Protein AF-A0A8H7LWD9-F1 (afdb_monomer_lite)

pLDDT: mean 74.18, std 22.93, range [26.14, 97.0]

Radius of gyration: 22.45 Å; chains: 1; bounding box: 48×75×53 Å

Secondary structure (DSSP, 8-state):
-------HHHHHTTHHHHHHHPPPPTTSPPP-----PPP---EEEE--TTT-----GGGS-GGGGS-EEEEE-SS-S-TTTTT--EEEE-HHHHHHHHHHHTT-EEEETTEEEE--EEEEEE-----GGG--EEEEEE-SSEEEEEEES--STT---HHHHSEEEEEETTSPPPPHHHHHHHHTTTS-HHHHHHHTTTTT------------------PPPPPP--B--S--SS----------------------------

Organism: NCBI:txid456999

InterPro domains:
  IPR056749 ATP-citrate synthase, ATP-grasp domain [PF24948] (2-194)

Foldseek 3Di:
DDDDDDWPLVVQQCCLQVFQVFDAEPPDDQFDAPDRRDHDFKEKEFFDPPLLFDDDPVPDDPCLQAFKKKFFGDPDPLCVVQVRIDARHHNVVNVVSCSVQAQDWGDDPPDIDHGGMMMMGHHDDDDQQQAKDWDWDDDPFAIKIWIDSRHDSPCPPSVVGTFIDGPGPPDPGPPLVVVCCRRVVPPPPVCVVVCVSVSSRGRDDDPDPDPDDDPPPPRDATDFRNYTDRDDPDDDPSPPPRPDDDDPDDDDDDDDDDDDDD

Structure (mmCIF, N/CA/C/O backbone):
data_AF-A0A8H7LWD9-F1
#
_entry.id   AF-A0A8H7LWD9-F1
#
loop_
_atom_site.group_PDB
_atom_site.id
_atom_site.type_symbol
_atom_site.label_atom_id
_atom_site.label_alt_id
_atom_site.label_comp_id
_atom_site.label_asym_id
_atom_site.label_entity_id
_atom_site.label_seq_id
_atom_site.pdbx_PDB_ins_code
_atom_site.Cartn_x
_atom_site.Cartn_y
_atom_site.Cartn_z
_atom_site.occupancy
_atom_site.B_iso_or_equiv
_atom_site.auth_seq_id
_atom_site.auth_comp_id
_atom_site.auth_asym_id
_atom_site.auth_atom_id
_atom_site.pdbx_PDB_model_num
ATOM 1 N N . MET A 1 1 ? -8.958 23.186 4.451 1.00 60.62 1 MET A N 1
ATOM 2 C CA . MET A 1 1 ? -7.797 22.343 4.076 1.00 60.62 1 MET A CA 1
ATOM 3 C C . MET A 1 1 ? -8.315 21.137 3.304 1.00 60.62 1 MET A C 1
ATOM 5 O O . MET A 1 1 ? -9.213 20.483 3.815 1.00 60.62 1 MET A O 1
ATOM 9 N N . SER A 1 2 ? -7.827 20.875 2.088 1.00 91.00 2 SER A N 1
ATOM 10 C CA . SER A 1 2 ? -8.236 19.715 1.277 1.00 91.00 2 SER A CA 1
ATOM 11 C C . SER A 1 2 ? -7.291 18.525 1.470 1.00 91.00 2 SER A C 1
ATOM 13 O O . SER A 1 2 ? -6.090 18.707 1.681 1.00 91.00 2 SER A O 1
ATOM 15 N N . SER A 1 3 ? -7.825 17.304 1.386 1.00 92.00 3 SER A N 1
ATOM 16 C CA . SER A 1 3 ? -7.022 16.076 1.373 1.00 92.00 3 SER A CA 1
ATOM 17 C C . SER A 1 3 ? -6.259 15.958 0.054 1.00 92.00 3 SER A C 1
ATOM 19 O O . SER A 1 3 ? -6.832 16.151 -1.018 1.00 92.00 3 SER A O 1
ATOM 21 N N . LYS A 1 4 ? -4.964 15.632 0.124 1.00 94.75 4 LYS A N 1
ATOM 22 C CA . LYS A 1 4 ? -4.100 15.427 -1.047 1.00 94.75 4 LYS A CA 1
ATOM 23 C C . LYS A 1 4 ? -3.492 14.032 -1.002 1.00 94.75 4 LYS A C 1
ATOM 25 O O . LYS A 1 4 ? -3.073 13.571 0.056 1.00 94.75 4 LYS A O 1
ATOM 30 N N . ALA A 1 5 ? -3.438 13.372 -2.153 1.00 95.06 5 ALA A N 1
ATOM 31 C CA . ALA A 1 5 ? -2.760 12.091 -2.275 1.00 95.06 5 ALA A CA 1
ATOM 32 C C . ALA A 1 5 ? -1.239 12.270 -2.156 1.00 95.06 5 ALA A C 1
ATOM 34 O O . ALA A 1 5 ? -0.678 13.241 -2.663 1.00 95.06 5 ALA A O 1
ATOM 35 N N . ILE A 1 6 ? -0.584 11.298 -1.527 1.00 95.19 6 ILE A N 1
ATOM 36 C CA . ILE A 1 6 ? 0.875 11.191 -1.448 1.00 95.19 6 ILE A CA 1
ATOM 37 C C . ILE A 1 6 ? 1.341 9.944 -2.198 1.00 95.19 6 ILE A C 1
ATOM 39 O O . ILE A 1 6 ? 0.577 8.989 -2.377 1.00 95.19 6 ILE A O 1
ATOM 43 N N . ARG A 1 7 ? 2.590 9.960 -2.664 1.00 94.56 7 ARG A N 1
ATOM 44 C CA . ARG A 1 7 ? 3.191 8.824 -3.366 1.00 94.56 7 ARG A CA 1
ATOM 45 C C . ARG A 1 7 ? 3.452 7.665 -2.406 1.00 94.56 7 ARG A C 1
ATOM 47 O O . ARG A 1 7 ? 3.534 7.844 -1.193 1.00 94.56 7 ARG A O 1
ATOM 54 N N . GLU A 1 8 ? 3.588 6.460 -2.951 1.00 95.00 8 GLU A N 1
ATOM 55 C CA . GLU A 1 8 ? 3.827 5.256 -2.155 1.00 95.00 8 GLU A CA 1
ATOM 56 C C . GLU A 1 8 ? 5.157 5.335 -1.404 1.00 95.00 8 GLU A C 1
ATOM 58 O O . GLU A 1 8 ? 5.224 4.917 -0.249 1.00 95.00 8 GLU A O 1
ATOM 63 N N . PHE A 1 9 ? 6.196 5.893 -2.032 1.00 91.75 9 PHE A N 1
ATOM 64 C CA . PHE A 1 9 ? 7.479 6.125 -1.375 1.00 91.75 9 PHE A CA 1
ATOM 65 C C . PHE A 1 9 ? 7.317 7.008 -0.132 1.00 91.75 9 PHE A C 1
ATOM 67 O O . PHE A 1 9 ? 7.713 6.608 0.962 1.00 91.75 9 PHE A O 1
ATOM 74 N N . ASP A 1 10 ? 6.648 8.152 -0.282 1.00 90.44 10 ASP A N 1
ATOM 75 C CA . ASP A 1 10 ? 6.453 9.119 0.802 1.00 90.44 10 ASP A CA 1
ATOM 76 C C . ASP A 1 10 ? 5.537 8.577 1.913 1.00 90.44 10 ASP A C 1
ATOM 78 O O . ASP A 1 10 ? 5.677 8.972 3.063 1.00 90.44 10 ASP A O 1
ATOM 82 N N . ALA A 1 11 ? 4.633 7.641 1.603 1.00 91.38 11 ALA A N 1
ATOM 83 C CA . ALA A 1 11 ? 3.792 6.970 2.597 1.00 91.38 11 ALA A CA 1
ATOM 84 C C . ALA A 1 11 ? 4.532 5.860 3.366 1.00 91.38 11 ALA A C 1
ATOM 86 O O . ALA A 1 11 ? 4.282 5.648 4.553 1.00 91.38 11 ALA A O 1
ATOM 87 N N . LYS A 1 12 ? 5.441 5.132 2.704 1.00 90.19 12 LYS A N 1
ATOM 88 C CA . LYS A 1 12 ? 6.151 3.987 3.300 1.00 90.19 12 LYS A CA 1
ATOM 89 C C . LYS A 1 12 ? 7.259 4.379 4.271 1.00 90.19 12 LYS A C 1
ATOM 91 O O . LYS A 1 12 ? 7.548 3.602 5.175 1.00 90.19 12 LYS A O 1
ATOM 96 N N . LEU A 1 13 ? 7.880 5.542 4.085 1.00 86.31 13 LEU A N 1
ATOM 97 C CA . LEU A 1 13 ? 8.944 6.034 4.965 1.00 86.31 13 LEU A CA 1
ATOM 98 C C . LEU A 1 13 ? 8.471 6.360 6.395 1.00 86.31 13 LEU A C 1
ATOM 100 O O . LEU A 1 13 ? 9.088 5.855 7.333 1.00 86.31 13 LEU A O 1
ATOM 104 N N . PRO A 1 14 ? 7.405 7.161 6.607 1.00 85.62 14 PRO A N 1
ATOM 105 C CA . PRO A 1 14 ? 6.964 7.526 7.951 1.00 85.62 14 PRO A CA 1
ATOM 106 C C . PRO A 1 14 ? 6.278 6.379 8.690 1.00 85.62 14 PRO A C 1
ATOM 108 O O . PRO A 1 14 ? 6.324 6.345 9.915 1.00 85.62 14 PRO A O 1
ATOM 111 N N . LEU A 1 15 ? 5.653 5.434 7.978 1.00 85.62 15 LEU A N 1
ATOM 112 C CA . LEU A 1 15 ? 4.793 4.420 8.590 1.00 85.62 15 LEU A CA 1
ATOM 113 C C . LEU A 1 15 ? 5.489 3.613 9.709 1.00 85.62 15 LEU A C 1
ATOM 115 O O . LEU A 1 15 ? 4.980 3.633 10.826 1.00 85.62 15 LEU A O 1
ATOM 119 N N . PRO A 1 16 ? 6.645 2.954 9.500 1.00 83.44 16 PRO A N 1
ATOM 120 C CA . PRO A 1 16 ? 7.303 2.205 10.573 1.00 83.44 16 PRO A CA 1
ATOM 121 C C . PRO A 1 16 ? 7.988 3.089 11.622 1.00 83.44 16 PRO A C 1
ATOM 123 O O . PRO A 1 16 ? 8.377 2.571 12.660 1.00 83.44 16 PRO A O 1
ATOM 126 N N . CYS A 1 17 ? 8.147 4.393 11.369 1.00 80.19 17 CYS A N 1
ATOM 127 C CA . CYS A 1 17 ? 8.682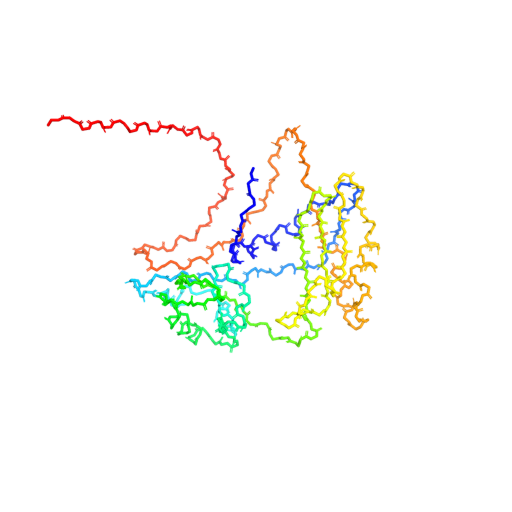 5.340 12.348 1.00 80.19 17 CYS A CA 1
ATOM 128 C C . CYS A 1 17 ? 7.580 5.818 13.304 1.00 80.19 17 CYS A C 1
ATOM 130 O O . CYS A 1 17 ? 7.745 5.800 14.517 1.00 80.19 17 CYS A O 1
ATOM 132 N N . TRP A 1 18 ? 6.424 6.207 12.767 1.00 82.06 18 TRP A N 1
ATOM 133 C CA . TRP A 1 18 ? 5.368 6.845 13.553 1.00 82.06 18 TRP A CA 1
ATOM 134 C C . TRP A 1 18 ? 4.335 5.876 14.106 1.00 82.06 18 TRP A C 1
ATOM 136 O O . TRP A 1 18 ? 3.741 6.163 15.138 1.00 82.06 18 TRP A O 1
ATOM 146 N N . LEU A 1 19 ? 4.126 4.722 13.472 1.00 81.44 19 LEU A N 1
ATOM 147 C CA . LEU A 1 19 ? 3.207 3.716 13.995 1.00 81.44 19 LEU A CA 1
ATOM 148 C C . LEU A 1 19 ? 3.625 3.157 15.374 1.00 81.44 19 LEU A C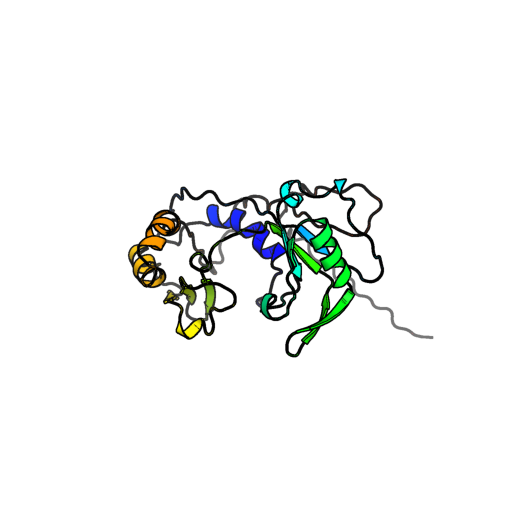 1
ATOM 150 O O . LEU A 1 19 ? 2.744 3.049 16.219 1.00 81.44 19 LEU A O 1
ATOM 154 N N . PRO A 1 20 ? 4.908 2.856 15.679 1.00 76.69 20 PRO A N 1
ATOM 155 C CA . PRO A 1 20 ? 5.309 2.481 17.043 1.00 76.69 20 PRO A CA 1
ATOM 156 C C . PRO A 1 20 ? 5.245 3.636 18.046 1.00 76.69 20 PRO A C 1
ATOM 158 O O . PRO A 1 20 ? 5.060 3.395 19.235 1.00 76.69 20 PRO A O 1
ATOM 161 N N . CYS A 1 21 ? 5.426 4.873 17.585 1.00 75.44 21 CYS A N 1
ATOM 162 C CA . CYS A 1 21 ? 5.459 6.059 18.441 1.00 75.44 21 CYS A CA 1
ATOM 163 C C . CYS A 1 21 ? 4.084 6.706 18.631 1.00 75.44 21 CYS A C 1
ATOM 165 O O . CYS A 1 21 ? 3.971 7.681 19.370 1.00 75.44 21 CYS A O 1
ATOM 167 N N . ALA A 1 22 ? 3.045 6.212 17.955 1.00 76.44 22 ALA A N 1
ATOM 168 C CA . ALA A 1 22 ? 1.737 6.832 18.027 1.00 76.44 22 ALA A CA 1
ATOM 169 C C . ALA A 1 22 ? 1.135 6.653 19.436 1.00 76.44 22 ALA A C 1
ATOM 171 O O . ALA A 1 22 ? 1.188 5.557 20.007 1.00 76.44 22 ALA A O 1
ATOM 172 N N . PRO A 1 23 ? 0.564 7.724 20.015 1.00 76.06 23 PRO A N 1
ATOM 173 C CA . PRO A 1 23 ? 0.005 7.675 21.354 1.00 76.06 23 PRO A CA 1
ATOM 174 C C . PRO A 1 23 ? -1.219 6.757 21.407 1.00 76.06 23 PRO A C 1
ATOM 176 O O . PRO A 1 23 ? -1.876 6.476 20.399 1.00 76.06 23 PRO A O 1
ATOM 179 N N . ALA A 1 24 ? -1.549 6.303 22.613 1.00 75.50 24 ALA A N 1
ATOM 180 C CA . ALA A 1 24 ? -2.803 5.605 22.851 1.00 75.50 24 ALA A CA 1
ATOM 181 C C . ALA A 1 24 ? -3.997 6.529 22.562 1.00 75.50 24 ALA A C 1
ATOM 183 O O . ALA A 1 24 ? -3.923 7.741 22.764 1.00 75.50 24 ALA A O 1
ATOM 184 N N . TYR A 1 25 ? -5.121 5.949 22.142 1.00 75.31 25 TYR A N 1
ATOM 185 C CA . TYR A 1 25 ? -6.372 6.695 22.042 1.00 75.31 25 TYR A CA 1
ATOM 186 C C . TYR A 1 25 ? -6.773 7.218 23.432 1.00 75.31 25 TYR A C 1
ATOM 188 O O . TYR A 1 25 ? -6.577 6.518 24.431 1.00 75.31 25 TYR A O 1
ATOM 196 N N . ALA A 1 26 ? -7.353 8.418 23.505 1.00 73.44 26 ALA A N 1
ATOM 197 C CA . ALA A 1 26 ? -7.758 9.051 24.760 1.00 73.44 26 ALA A CA 1
ATOM 198 C C . ALA A 1 26 ? -8.624 8.120 25.636 1.00 73.44 26 ALA A C 1
ATOM 200 O O . ALA A 1 26 ? -9.643 7.591 25.197 1.00 73.44 26 ALA A O 1
ATOM 201 N N . GLY A 1 27 ? -8.209 7.896 26.885 1.00 74.00 27 GLY A N 1
ATOM 202 C CA . GLY A 1 27 ? -8.899 6.977 27.800 1.00 74.00 27 GLY A CA 1
ATOM 203 C C . GLY A 1 27 ? -8.576 5.490 27.594 1.00 74.00 27 GLY A C 1
ATOM 204 O O . GLY A 1 27 ? -9.158 4.644 28.269 1.00 74.00 27 GLY A O 1
ATOM 205 N N . THR A 1 28 ? -7.631 5.147 26.712 1.00 75.81 28 THR A N 1
ATOM 206 C CA . THR A 1 28 ? -7.125 3.775 26.547 1.00 75.81 28 THR A CA 1
ATOM 207 C C . THR A 1 28 ? -5.696 3.643 27.065 1.00 75.81 28 THR A C 1
ATOM 209 O O . THR A 1 28 ? -4.909 4.587 27.027 1.00 75.81 28 THR A O 1
ATOM 212 N N . LYS A 1 29 ? -5.341 2.452 27.560 1.00 75.31 29 LYS A N 1
ATOM 213 C CA . LYS A 1 29 ? -3.958 2.161 27.952 1.00 75.31 29 LYS A CA 1
ATOM 214 C C . LYS A 1 29 ? -3.076 2.030 26.700 1.00 75.31 29 LYS A C 1
ATOM 216 O O . LYS A 1 29 ? -3.523 1.405 25.728 1.00 75.31 29 LYS A O 1
ATOM 221 N N . PRO A 1 30 ? -1.834 2.555 26.721 1.00 70.31 30 PRO A N 1
ATOM 222 C CA . PRO A 1 30 ? -0.835 2.239 25.708 1.00 70.31 30 PRO A CA 1
ATOM 223 C C . PRO A 1 30 ? -0.683 0.732 25.575 1.00 70.31 30 PRO A C 1
ATOM 225 O O . PRO A 1 30 ? -0.734 0.011 26.574 1.00 70.31 30 PRO A O 1
ATOM 228 N N . VAL A 1 31 ? -0.506 0.259 24.344 1.00 67.38 31 VAL A N 1
ATOM 229 C CA . VAL A 1 31 ? -0.188 -1.147 24.128 1.00 67.38 31 VAL A CA 1
ATOM 230 C C . VAL A 1 31 ? 1.285 -1.283 23.837 1.00 67.38 31 VAL A C 1
ATOM 232 O O . VAL A 1 31 ? 1.801 -0.717 22.876 1.00 67.38 31 VAL A O 1
ATOM 235 N N . THR A 1 32 ? 1.947 -2.059 24.683 1.00 65.38 32 THR A N 1
ATOM 236 C CA . THR A 1 32 ? 3.313 -2.496 24.450 1.00 65.38 32 THR A CA 1
ATOM 237 C C . THR A 1 32 ? 3.278 -3.578 23.387 1.00 65.38 32 THR A C 1
ATOM 239 O O . THR A 1 32 ? 2.734 -4.656 23.605 1.00 65.38 32 THR A O 1
ATOM 242 N N . SER A 1 33 ? 3.843 -3.281 22.224 1.00 68.31 33 SER A N 1
ATOM 243 C CA . SER A 1 33 ? 3.975 -4.250 21.147 1.00 68.31 33 SER A CA 1
ATOM 244 C C . SER A 1 33 ? 5.351 -4.911 21.186 1.00 68.31 33 SER A C 1
ATOM 246 O O . SER A 1 33 ? 6.367 -4.238 21.340 1.00 68.31 33 SER A O 1
ATOM 248 N N . THR A 1 34 ? 5.391 -6.231 20.997 1.00 71.50 34 THR A N 1
ATOM 249 C CA . THR A 1 34 ? 6.636 -6.974 20.713 1.00 71.50 34 THR A CA 1
ATOM 250 C C . THR A 1 34 ? 6.965 -7.008 19.216 1.00 71.50 34 THR A C 1
ATOM 252 O O . THR A 1 34 ? 7.969 -7.595 18.809 1.00 71.50 34 THR A O 1
ATOM 255 N N . PHE A 1 35 ? 6.118 -6.404 18.377 1.00 74.44 35 PHE A N 1
ATOM 256 C CA . PHE A 1 35 ? 6.314 -6.335 16.938 1.00 74.44 35 PHE A CA 1
ATOM 257 C C . PHE A 1 35 ? 7.433 -5.349 16.608 1.00 74.44 35 PHE A C 1
ATOM 259 O O . PHE A 1 35 ? 7.332 -4.147 16.849 1.00 74.44 35 PHE A O 1
ATOM 266 N N . VAL A 1 36 ? 8.499 -5.872 16.010 1.00 80.38 36 VAL A N 1
ATOM 267 C CA . VAL A 1 36 ? 9.587 -5.055 15.482 1.00 80.38 36 VAL A CA 1
ATOM 268 C C . VAL A 1 36 ? 9.189 -4.575 14.093 1.00 80.38 36 VAL A C 1
ATOM 270 O O . VAL A 1 36 ? 9.095 -5.368 13.153 1.00 80.38 36 VAL A O 1
ATOM 273 N N . TYR A 1 37 ? 8.954 -3.272 13.963 1.00 80.06 37 TYR A N 1
ATOM 274 C CA . TYR A 1 37 ? 8.658 -2.658 12.676 1.00 80.06 37 TYR A CA 1
ATOM 275 C C . TYR A 1 37 ? 9.878 -2.767 11.752 1.00 80.06 37 TYR A C 1
ATOM 277 O O . TYR A 1 37 ? 10.981 -2.383 12.147 1.00 80.06 37 TYR A O 1
ATOM 285 N N . PRO A 1 38 ? 9.719 -3.298 10.526 1.00 82.50 38 PRO A N 1
ATOM 286 C CA . PRO A 1 38 ? 10.841 -3.443 9.616 1.00 82.50 38 PRO A CA 1
ATOM 287 C C . PRO A 1 38 ? 11.308 -2.072 9.125 1.00 82.50 38 PRO A C 1
ATOM 289 O O . PRO A 1 38 ? 10.497 -1.201 8.800 1.00 82.50 38 PRO A O 1
ATOM 292 N N . THR A 1 39 ? 12.622 -1.906 8.987 1.00 83.75 39 THR A N 1
ATOM 293 C CA . THR A 1 39 ? 13.201 -0.737 8.320 1.00 83.75 39 THR A CA 1
ATOM 294 C C . THR A 1 39 ? 12.671 -0.646 6.882 1.00 83.75 39 THR A C 1
ATOM 296 O O . THR A 1 39 ? 12.738 -1.648 6.158 1.00 83.75 39 THR A O 1
ATOM 299 N N . PRO A 1 40 ? 12.170 0.521 6.426 1.00 85.38 40 PRO A N 1
ATOM 300 C CA . PRO A 1 40 ? 11.763 0.702 5.038 1.00 85.38 40 PRO A CA 1
ATOM 301 C C . PRO A 1 40 ? 12.896 0.349 4.070 1.00 85.38 40 PRO A C 1
ATOM 303 O O . PRO A 1 40 ? 13.922 1.021 4.020 1.00 85.38 40 PRO A O 1
ATOM 306 N N . LYS A 1 41 ? 12.689 -0.688 3.257 1.00 89.19 41 LYS A N 1
ATOM 307 C CA . LYS A 1 41 ? 13.552 -1.022 2.117 1.00 89.19 41 LYS A CA 1
ATOM 308 C C . LYS A 1 41 ? 12.883 -0.542 0.832 1.00 89.19 41 LYS A C 1
ATOM 310 O O . LYS A 1 41 ? 12.235 -1.319 0.132 1.00 89.19 41 LYS A O 1
ATOM 315 N N . VAL A 1 42 ? 12.970 0.757 0.559 1.00 89.00 42 VAL A N 1
ATOM 316 C CA . VAL A 1 42 ? 12.425 1.359 -0.665 1.00 89.00 42 VAL A CA 1
ATOM 317 C C . VAL A 1 42 ? 13.377 2.379 -1.263 1.00 89.00 42 VAL A C 1
ATOM 319 O O . VAL A 1 42 ? 14.084 3.087 -0.554 1.00 89.00 42 VAL A O 1
ATOM 322 N N . VAL A 1 43 ? 13.360 2.449 -2.586 1.00 87.31 43 VAL A N 1
ATOM 323 C CA . VAL A 1 43 ? 14.186 3.334 -3.398 1.00 87.31 43 VAL A CA 1
ATOM 324 C C . VAL A 1 43 ? 13.292 4.012 -4.423 1.00 87.31 43 VAL A C 1
ATOM 326 O O . VAL A 1 43 ? 12.567 3.330 -5.146 1.00 87.31 43 VAL A O 1
ATOM 329 N N . GLN A 1 44 ? 13.340 5.342 -4.502 1.00 87.50 44 GLN A N 1
ATOM 330 C CA . GLN A 1 44 ? 12.671 6.082 -5.569 1.00 87.50 44 GLN A CA 1
ATOM 331 C C . GLN A 1 44 ? 13.655 6.349 -6.706 1.00 87.50 44 GLN A C 1
ATOM 333 O O . GLN A 1 44 ? 14.736 6.887 -6.483 1.00 87.50 44 GLN A O 1
ATOM 338 N N . THR A 1 45 ? 13.253 6.006 -7.925 1.00 84.56 45 THR A N 1
ATOM 339 C CA . THR A 1 45 ? 14.001 6.238 -9.165 1.00 84.56 45 THR A CA 1
ATOM 340 C C . THR A 1 45 ? 13.193 7.175 -10.069 1.00 84.56 45 THR A C 1
ATOM 342 O O . THR A 1 45 ? 12.400 6.728 -10.904 1.00 84.56 45 THR A O 1
ATOM 345 N N . PRO A 1 46 ? 13.306 8.499 -9.858 1.00 81.88 46 PRO A N 1
ATOM 346 C CA . PRO A 1 46 ? 12.903 9.493 -10.839 1.00 81.88 46 PRO A CA 1
ATOM 347 C C . PRO A 1 46 ? 13.530 9.209 -12.203 1.00 81.88 46 PRO A C 1
ATOM 349 O O . PRO A 1 46 ? 14.673 8.762 -12.309 1.00 81.88 46 PRO A O 1
ATOM 352 N N . ARG A 1 47 ? 12.772 9.492 -13.252 1.00 76.62 47 ARG A N 1
ATOM 353 C CA . ARG A 1 47 ? 13.183 9.342 -14.631 1.00 76.62 47 ARG A CA 1
ATOM 354 C C . ARG A 1 47 ? 12.729 10.545 -15.430 1.00 76.62 47 ARG A C 1
ATOM 356 O O . ARG A 1 47 ? 11.541 10.828 -15.520 1.00 76.62 47 ARG A O 1
ATOM 363 N N . ASP A 1 48 ? 13.702 11.220 -16.004 1.00 65.75 48 ASP A N 1
ATOM 364 C CA . ASP A 1 48 ? 13.498 12.265 -16.988 1.00 65.75 48 ASP A CA 1
ATOM 365 C C . ASP A 1 48 ? 13.798 11.665 -18.371 1.00 65.75 48 ASP A C 1
ATOM 367 O O . ASP A 1 48 ? 14.770 10.914 -18.528 1.00 65.75 48 ASP A O 1
ATOM 371 N N . SER A 1 49 ? 12.921 11.925 -19.342 1.00 61.75 49 SER A N 1
ATOM 372 C CA . SER A 1 49 ? 13.064 11.458 -20.724 1.00 61.75 49 SER A CA 1
ATOM 373 C C . SER A 1 49 ? 14.303 12.034 -21.404 1.00 61.75 49 SER A C 1
ATOM 375 O O . SER A 1 49 ? 14.870 11.373 -22.273 1.00 61.75 49 SER A O 1
ATOM 377 N N . ASP A 1 50 ? 14.750 13.215 -20.975 1.00 60.25 50 ASP A N 1
ATOM 378 C CA . ASP A 1 50 ? 15.702 14.020 -21.740 1.00 60.25 50 ASP A CA 1
ATOM 379 C C . ASP A 1 50 ? 17.155 13.744 -21.330 1.00 60.25 50 ASP A C 1
ATOM 381 O O . ASP A 1 50 ? 18.077 13.869 -22.134 1.00 60.25 50 ASP A O 1
ATOM 385 N N . THR A 1 51 ? 17.384 13.318 -20.083 1.00 59.22 51 THR A N 1
ATOM 386 C CA . THR A 1 51 ? 18.740 13.203 -19.513 1.00 59.22 51 THR A CA 1
ATOM 387 C C . THR A 1 51 ? 19.338 11.796 -19.569 1.00 59.22 51 THR A C 1
ATOM 389 O O . THR A 1 51 ? 20.545 11.651 -19.413 1.00 59.22 51 THR A O 1
ATOM 392 N N . ASN A 1 52 ? 18.531 10.756 -19.818 1.00 55.34 52 ASN A N 1
ATOM 393 C CA . ASN A 1 52 ? 18.902 9.335 -19.971 1.00 55.34 52 ASN A CA 1
ATOM 394 C C . ASN A 1 52 ? 19.893 8.733 -18.929 1.00 55.34 52 ASN A C 1
ATOM 396 O O . ASN A 1 52 ? 20.281 7.573 -19.049 1.00 55.34 52 ASN A O 1
ATOM 400 N N . THR A 1 53 ? 20.259 9.432 -17.854 1.00 50.59 53 THR A N 1
ATOM 401 C CA . THR A 1 53 ? 21.305 9.027 -16.899 1.00 50.59 53 THR A CA 1
ATOM 402 C C . THR A 1 53 ? 20.784 8.136 -15.766 1.00 50.59 53 THR A C 1
ATOM 404 O O . THR A 1 53 ? 19.650 8.270 -15.303 1.00 50.59 53 THR A O 1
ATOM 407 N N . ALA A 1 54 ? 21.619 7.186 -15.331 1.00 53.56 54 ALA A N 1
ATOM 408 C CA . ALA A 1 54 ? 21.364 6.248 -14.234 1.00 53.56 54 ALA A CA 1
ATOM 409 C C . ALA A 1 54 ? 22.257 6.579 -13.030 1.00 53.56 54 ALA A C 1
ATOM 411 O O . ALA A 1 54 ? 23.397 7.002 -13.221 1.00 53.56 54 ALA A O 1
ATOM 412 N N . THR A 1 55 ? 21.803 6.315 -11.802 1.00 52.25 55 THR A N 1
ATOM 413 C CA . THR A 1 55 ? 22.708 6.298 -10.643 1.00 52.25 55 THR A CA 1
ATOM 414 C C . THR A 1 55 ? 23.777 5.219 -10.841 1.00 52.25 55 THR A C 1
ATOM 416 O O . THR A 1 55 ? 23.417 4.091 -11.195 1.00 52.25 55 THR A O 1
ATOM 419 N N . PRO A 1 56 ? 25.068 5.535 -10.619 1.00 57.16 56 PRO A N 1
ATOM 420 C CA . PRO A 1 56 ? 26.128 4.537 -10.600 1.00 57.16 56 PRO A CA 1
ATOM 421 C C . PRO A 1 56 ? 25.815 3.435 -9.591 1.00 57.16 56 PRO A C 1
ATOM 423 O O . PRO A 1 56 ? 25.360 3.714 -8.480 1.00 57.16 56 PRO A O 1
ATOM 426 N N . ASP A 1 57 ? 26.108 2.188 -9.950 1.00 63.91 57 ASP A N 1
ATOM 427 C CA . ASP A 1 57 ? 25.739 1.043 -9.115 1.00 63.91 57 ASP A CA 1
ATOM 428 C C . ASP A 1 57 ? 26.450 1.055 -7.736 1.00 63.91 57 ASP A C 1
ATOM 430 O O . ASP A 1 57 ? 26.009 0.411 -6.789 1.00 63.91 57 ASP A O 1
ATOM 434 N N . THR A 1 58 ? 27.492 1.881 -7.578 1.00 62.97 58 THR A N 1
ATOM 435 C CA . THR A 1 58 ? 28.225 2.124 -6.322 1.00 62.97 58 THR A CA 1
ATOM 436 C C . THR A 1 58 ? 27.434 2.878 -5.249 1.00 62.97 58 THR A C 1
ATOM 438 O O . THR A 1 58 ? 27.847 2.877 -4.092 1.00 62.97 58 THR A O 1
ATOM 441 N N . GLN A 1 59 ? 26.318 3.526 -5.599 1.00 64.62 59 GLN A N 1
ATOM 442 C CA . GLN A 1 59 ? 25.466 4.262 -4.650 1.00 64.62 59 GLN A CA 1
ATOM 443 C C . GLN A 1 59 ? 24.155 3.538 -4.328 1.00 64.62 59 GLN A C 1
ATOM 445 O O . GLN A 1 59 ? 23.294 4.095 -3.650 1.00 64.62 59 GLN A O 1
ATOM 450 N N . LEU A 1 60 ? 23.985 2.309 -4.817 1.00 68.56 60 LEU A N 1
ATOM 451 C CA . LEU A 1 60 ? 22.797 1.506 -4.556 1.00 68.56 60 LEU A CA 1
ATOM 452 C C . LEU A 1 60 ? 22.764 1.058 -3.090 1.00 68.56 60 LEU A C 1
ATOM 454 O O . LEU A 1 60 ? 23.808 0.700 -2.536 1.00 68.56 60 LEU A O 1
ATOM 458 N N . PRO A 1 61 ? 21.591 1.012 -2.432 1.00 80.12 61 PRO A N 1
ATOM 459 C CA . PRO A 1 61 ? 21.518 0.497 -1.083 1.00 80.12 61 PRO A CA 1
ATOM 460 C C . PRO A 1 61 ? 21.823 -1.003 -1.112 1.00 80.12 61 PRO A C 1
ATOM 462 O O . PRO A 1 61 ? 21.414 -1.689 -2.056 1.00 80.12 61 PRO A O 1
ATOM 465 N N . PRO A 1 62 ? 22.423 -1.552 -0.044 1.00 82.38 62 PRO A N 1
ATOM 466 C CA . PRO A 1 62 ? 22.862 -2.948 -0.020 1.00 82.38 62 PRO A CA 1
ATOM 467 C C . PRO A 1 62 ? 21.765 -3.977 -0.341 1.00 82.38 62 PRO A C 1
ATOM 469 O O . PRO A 1 62 ? 22.053 -5.045 -0.877 1.00 82.38 62 PRO A O 1
ATOM 472 N N . PHE A 1 63 ? 20.496 -3.657 -0.052 1.00 82.56 63 PHE A N 1
ATOM 473 C CA . PHE A 1 63 ? 19.371 -4.568 -0.283 1.00 82.56 63 PHE A CA 1
ATOM 474 C C . PHE A 1 63 ? 19.020 -4.770 -1.767 1.00 82.56 63 PHE A C 1
ATOM 476 O O . PHE A 1 63 ? 18.281 -5.699 -2.080 1.00 82.56 63 PHE A O 1
ATOM 483 N N . LEU A 1 64 ? 19.534 -3.948 -2.694 1.00 84.19 64 LEU A N 1
ATOM 484 C CA . LEU A 1 64 ? 19.269 -4.116 -4.133 1.00 84.19 64 LEU A CA 1
ATOM 485 C C . LEU A 1 64 ? 19.962 -5.344 -4.756 1.00 84.19 64 LEU A C 1
ATOM 487 O O . LEU A 1 64 ? 19.794 -5.608 -5.943 1.00 84.19 64 LEU A O 1
ATOM 491 N N . THR A 1 65 ? 20.692 -6.116 -3.950 1.00 84.38 65 THR A N 1
ATOM 492 C CA . THR A 1 65 ? 21.225 -7.442 -4.296 1.00 84.38 65 THR A CA 1
ATOM 493 C C . THR A 1 65 ? 20.186 -8.566 -4.168 1.00 84.38 65 THR A C 1
ATOM 495 O O . THR A 1 65 ? 20.367 -9.640 -4.740 1.00 84.38 65 THR A O 1
ATOM 498 N N . GLU A 1 66 ? 19.089 -8.335 -3.438 1.00 88.56 66 GLU A N 1
ATOM 499 C CA . GLU A 1 66 ? 17.976 -9.278 -3.289 1.00 88.56 66 GLU A CA 1
ATOM 500 C C . GLU A 1 66 ? 17.105 -9.320 -4.566 1.00 88.56 66 GLU A C 1
ATOM 502 O O . GLU A 1 66 ? 17.256 -8.507 -5.479 1.00 88.56 66 GLU A O 1
ATOM 507 N N . LYS A 1 67 ? 16.144 -10.253 -4.647 1.00 96.25 67 LYS A N 1
ATOM 508 C CA . LYS A 1 67 ? 15.090 -10.181 -5.675 1.00 96.25 67 LYS A CA 1
ATOM 509 C C . LYS A 1 67 ? 14.211 -8.961 -5.421 1.00 96.25 67 LYS A C 1
ATOM 511 O O . LYS A 1 67 ? 13.897 -8.654 -4.275 1.00 96.25 67 LYS A O 1
ATOM 516 N N . LEU A 1 68 ? 13.790 -8.287 -6.486 1.00 96.06 68 LEU A N 1
ATOM 517 C CA . LEU A 1 68 ? 13.157 -6.973 -6.429 1.00 96.06 68 LEU A CA 1
ATOM 518 C C . LEU A 1 68 ? 11.772 -6.948 -7.065 1.00 96.06 68 LEU A C 1
ATOM 520 O O . LEU A 1 68 ? 11.406 -7.775 -7.908 1.00 96.06 68 LEU A O 1
ATOM 524 N N . VAL A 1 69 ? 11.030 -5.921 -6.663 1.00 97.00 69 VAL A N 1
ATOM 525 C CA . VAL A 1 69 ? 9.839 -5.415 -7.333 1.00 97.00 69 VAL A CA 1
ATOM 526 C C . VAL A 1 69 ? 10.084 -3.965 -7.719 1.00 97.00 69 VAL A C 1
ATOM 528 O O . VAL A 1 69 ? 10.390 -3.147 -6.852 1.00 97.00 69 VAL A O 1
ATOM 531 N N . ALA A 1 70 ? 9.891 -3.632 -8.995 1.00 95.88 70 ALA A N 1
ATOM 532 C CA . ALA A 1 70 ? 9.881 -2.253 -9.479 1.00 95.88 70 ALA A CA 1
ATOM 533 C C . ALA A 1 70 ? 8.518 -1.908 -10.081 1.00 95.88 70 ALA A C 1
ATOM 535 O O . ALA A 1 70 ? 7.896 -2.734 -10.752 1.00 95.88 70 ALA A O 1
ATOM 536 N N . LYS A 1 71 ? 8.033 -0.691 -9.823 1.00 96.81 71 LYS A N 1
ATOM 537 C CA . LYS A 1 71 ? 6.724 -0.226 -10.300 1.00 96.81 71 LYS A CA 1
ATOM 538 C C . LYS A 1 71 ? 6.643 1.298 -10.360 1.00 96.81 71 LYS A C 1
ATOM 540 O O . LYS A 1 71 ? 7.361 1.955 -9.608 1.00 96.81 71 LYS A O 1
ATOM 545 N N . PRO A 1 72 ? 5.754 1.889 -11.176 1.00 95.94 72 PRO A N 1
ATOM 546 C CA . PRO A 1 72 ? 5.569 3.330 -11.192 1.00 95.94 72 PRO A CA 1
ATOM 547 C C . PRO A 1 72 ? 4.982 3.830 -9.869 1.00 95.94 72 PRO A C 1
ATOM 549 O O . PRO A 1 72 ? 4.109 3.187 -9.266 1.00 95.94 72 PRO A O 1
ATOM 552 N N . ASP A 1 73 ? 5.441 5.004 -9.447 1.00 95.88 73 ASP A N 1
ATOM 553 C CA . ASP A 1 73 ? 5.012 5.692 -8.230 1.00 95.88 73 ASP A CA 1
ATOM 554 C C . ASP A 1 73 ? 4.429 7.074 -8.559 1.00 95.88 73 ASP A C 1
ATOM 556 O O . ASP A 1 73 ? 4.980 8.124 -8.233 1.00 95.88 73 ASP A O 1
ATOM 560 N N . GLN A 1 74 ? 3.312 7.053 -9.290 1.00 94.25 74 GLN A N 1
ATOM 561 C CA . GLN A 1 74 ? 2.606 8.244 -9.783 1.00 94.25 74 GLN A CA 1
ATOM 562 C C . GLN A 1 74 ? 1.103 8.160 -9.521 1.00 94.25 74 GLN A C 1
ATOM 564 O O . GLN A 1 74 ? 0.293 8.521 -10.365 1.00 94.25 74 GLN A O 1
ATOM 569 N N . LEU A 1 75 ? 0.727 7.612 -8.362 1.00 95.38 75 LEU A N 1
ATOM 570 C CA . LEU A 1 75 ? -0.673 7.455 -7.942 1.00 95.38 75 LEU A CA 1
ATOM 571 C C . LEU A 1 75 ? -1.520 6.536 -8.846 1.00 95.38 75 LEU A C 1
ATOM 573 O O . LEU A 1 75 ? -2.735 6.451 -8.677 1.00 95.38 75 LEU A O 1
ATOM 577 N N . ILE A 1 76 ? -0.873 5.773 -9.730 1.00 94.81 76 ILE A N 1
ATOM 578 C CA . ILE A 1 76 ? -1.511 4.785 -10.602 1.00 94.81 76 ILE A CA 1
ATOM 579 C C . ILE A 1 76 ? -2.024 3.609 -9.760 1.00 94.81 76 ILE A C 1
ATOM 581 O O . ILE A 1 76 ? -1.269 2.950 -9.032 1.00 94.81 76 ILE A O 1
ATOM 585 N N . LYS A 1 77 ? -3.325 3.330 -9.860 1.00 92.94 77 LYS A N 1
ATOM 586 C CA . LYS A 1 77 ? -3.969 2.174 -9.223 1.00 92.94 77 LYS A CA 1
ATOM 587 C C . LYS A 1 77 ? -3.915 0.959 -10.152 1.00 92.94 77 LYS A C 1
ATOM 589 O O . LYS A 1 77 ? -3.570 1.076 -11.319 1.00 92.94 77 LYS A O 1
ATOM 594 N N . ARG A 1 78 ? -4.189 -0.234 -9.610 1.00 91.50 78 ARG A N 1
ATOM 595 C CA . ARG A 1 78 ? -4.284 -1.492 -10.384 1.00 91.50 78 ARG A CA 1
ATOM 596 C C . ARG A 1 78 ? -3.058 -1.802 -11.271 1.00 91.50 78 ARG A C 1
ATOM 598 O O . ARG A 1 78 ? -3.182 -2.481 -12.283 1.00 91.50 78 ARG A O 1
ATOM 605 N N . ARG A 1 79 ? -1.857 -1.382 -10.843 1.00 94.94 79 ARG A N 1
ATOM 606 C CA . ARG A 1 79 ? -0.580 -1.538 -11.579 1.00 94.94 79 ARG A CA 1
ATOM 607 C C . ARG A 1 79 ? -0.309 -2.967 -12.064 1.00 94.94 79 ARG A C 1
ATOM 609 O O . ARG A 1 79 ? 0.209 -3.128 -13.159 1.00 94.94 79 ARG A O 1
ATOM 616 N N . GLY A 1 80 ? -0.701 -3.987 -11.292 1.00 90.94 80 GLY A N 1
ATOM 617 C CA . GLY A 1 80 ? -0.580 -5.388 -11.714 1.00 90.94 80 GLY A CA 1
ATOM 618 C C . GLY A 1 80 ? -1.427 -5.727 -12.939 1.00 90.94 80 GLY A C 1
ATOM 619 O O . GLY A 1 80 ? -0.911 -6.298 -13.890 1.00 90.94 80 GLY A O 1
ATOM 620 N N . LYS A 1 81 ? -2.692 -5.289 -12.966 1.00 89.06 81 LYS A N 1
ATOM 621 C CA . LYS A 1 81 ? -3.594 -5.491 -14.114 1.00 89.06 81 LYS A CA 1
ATOM 622 C C . LYS A 1 81 ? -3.200 -4.641 -15.326 1.00 89.06 81 LYS A C 1
ATOM 624 O O . LYS A 1 81 ? -3.489 -5.026 -16.448 1.00 89.06 81 LYS A O 1
ATOM 629 N N . ALA A 1 82 ? -2.503 -3.526 -15.100 1.00 90.56 82 ALA A N 1
ATOM 630 C CA . ALA A 1 82 ? -1.961 -2.670 -16.154 1.00 90.56 82 ALA A CA 1
ATOM 631 C C . ALA A 1 82 ? -0.607 -3.153 -16.722 1.00 90.56 82 ALA A C 1
ATOM 633 O O . ALA A 1 82 ? -0.032 -2.470 -17.562 1.00 90.56 82 ALA A O 1
ATOM 634 N N . GLY A 1 83 ? -0.047 -4.274 -16.243 1.00 92.38 83 GLY A N 1
ATOM 635 C CA . GLY A 1 83 ? 1.275 -4.749 -16.680 1.00 92.38 83 GLY A CA 1
ATOM 636 C C . GLY A 1 83 ? 2.444 -3.860 -16.233 1.00 92.38 83 GLY A C 1
ATOM 637 O O . GLY A 1 83 ? 3.560 -3.991 -16.727 1.00 92.38 83 GLY A O 1
ATOM 638 N N . LEU A 1 84 ? 2.216 -2.962 -15.271 1.00 95.56 84 LEU A N 1
ATOM 639 C CA . LEU A 1 84 ? 3.183 -1.969 -14.799 1.00 95.56 84 LEU A CA 1
ATOM 640 C C . LEU A 1 84 ? 3.968 -2.460 -13.574 1.00 95.56 84 LEU A C 1
ATOM 642 O O . LEU A 1 84 ? 4.173 -1.704 -12.621 1.00 95.56 84 LEU A O 1
ATOM 646 N N . LEU A 1 85 ? 4.373 -3.732 -13.573 1.00 95.81 85 LEU A N 1
ATOM 647 C CA . LEU A 1 85 ? 5.170 -4.344 -12.508 1.00 95.81 85 LEU A CA 1
ATOM 648 C C . LEU A 1 85 ? 6.341 -5.145 -13.096 1.00 95.81 85 LEU A C 1
ATOM 650 O O . LEU A 1 85 ? 6.144 -6.063 -13.888 1.00 95.81 85 LEU A O 1
ATOM 654 N N . SER A 1 86 ? 7.553 -4.864 -12.625 1.00 96.69 86 SER A N 1
ATOM 655 C CA . SER A 1 86 ? 8.673 -5.805 -12.680 1.00 96.69 86 SER A CA 1
ATOM 656 C C . SER A 1 86 ? 8.660 -6.618 -11.388 1.00 96.69 86 SER A C 1
ATOM 658 O O . SER A 1 86 ? 8.789 -6.030 -10.316 1.00 96.69 86 SER A O 1
ATOM 660 N N . LEU A 1 87 ? 8.468 -7.937 -11.465 1.00 96.12 87 LEU A N 1
ATOM 661 C CA . LEU A 1 87 ? 8.345 -8.822 -10.300 1.00 96.12 87 LEU A CA 1
ATOM 662 C C . LEU A 1 87 ? 9.422 -9.905 -10.310 1.00 96.12 87 LEU A C 1
ATOM 664 O O . LEU A 1 87 ? 9.681 -10.497 -11.355 1.00 96.12 87 LEU A O 1
ATOM 668 N N . ASN A 1 88 ? 9.981 -10.201 -9.132 1.00 96.75 88 ASN A N 1
ATOM 669 C CA . ASN A 1 88 ? 10.956 -11.275 -8.914 1.00 96.75 88 ASN A CA 1
ATOM 670 C C . ASN A 1 88 ? 12.205 -11.169 -9.812 1.00 96.75 88 ASN A C 1
ATOM 672 O O . ASN A 1 88 ? 12.718 -12.162 -10.335 1.00 96.75 88 ASN A O 1
ATOM 676 N N . LYS A 1 89 ? 12.703 -9.945 -9.994 1.00 96.44 89 LYS A N 1
ATOM 677 C CA . LYS A 1 89 ? 13.838 -9.653 -10.879 1.00 96.44 89 LYS A CA 1
ATOM 678 C C . LYS A 1 89 ? 15.054 -9.170 -10.106 1.00 96.44 89 LYS A C 1
ATOM 680 O O . LYS A 1 89 ? 14.914 -8.665 -8.996 1.00 96.44 89 LYS A O 1
ATOM 685 N N . GLY A 1 90 ? 16.243 -9.331 -10.679 1.00 94.31 90 GLY A N 1
ATOM 686 C CA . GLY A 1 90 ? 17.448 -8.674 -10.159 1.00 94.31 90 GLY A CA 1
ATOM 687 C C . GLY A 1 90 ? 17.428 -7.159 -10.397 1.00 94.31 90 GLY A C 1
ATOM 688 O O . GLY A 1 90 ? 16.511 -6.629 -11.041 1.00 94.31 90 GLY A O 1
ATOM 689 N N . TRP A 1 91 ? 18.452 -6.457 -9.905 1.00 90.81 91 TRP A N 1
ATOM 690 C CA . TRP A 1 91 ? 18.619 -5.027 -10.170 1.00 90.81 91 TRP A CA 1
ATOM 691 C C . TRP A 1 91 ? 18.737 -4.728 -11.663 1.00 90.81 91 TRP A C 1
ATOM 693 O O . TRP A 1 91 ? 17.961 -3.919 -12.158 1.00 90.81 91 TRP A O 1
ATOM 703 N N . ASP A 1 92 ? 19.607 -5.424 -12.395 1.00 90.19 92 ASP A N 1
ATOM 704 C CA . ASP A 1 92 ? 19.853 -5.141 -13.818 1.00 90.19 92 ASP A CA 1
ATOM 705 C C . ASP A 1 92 ? 18.596 -5.303 -14.676 1.00 90.19 92 ASP A C 1
ATOM 707 O O . ASP A 1 92 ? 18.251 -4.436 -15.479 1.00 90.19 92 ASP A O 1
ATOM 711 N N . GLU A 1 93 ? 17.843 -6.378 -14.449 1.00 94.00 93 GLU A N 1
ATOM 712 C CA . GLU A 1 93 ? 16.574 -6.628 -15.131 1.00 94.00 93 GLU A CA 1
ATOM 713 C C . GLU A 1 93 ? 15.503 -5.588 -14.763 1.00 94.00 93 GLU A C 1
ATOM 715 O O . GLU A 1 93 ? 14.718 -5.160 -15.614 1.00 94.00 93 GLU A O 1
ATOM 720 N N . SER A 1 94 ? 15.451 -5.172 -13.493 1.00 93.00 94 SER A N 1
ATOM 721 C CA . SER A 1 94 ? 14.516 -4.142 -13.022 1.00 93.00 94 SER A CA 1
ATOM 722 C C . SER A 1 94 ? 14.881 -2.765 -13.569 1.00 93.00 94 SER A C 1
ATOM 724 O O . SER A 1 94 ? 13.996 -2.020 -13.983 1.00 93.00 94 SER A O 1
ATOM 726 N N . LYS A 1 95 ? 16.176 -2.446 -13.631 1.00 89.00 95 LYS A N 1
ATOM 727 C CA . LYS A 1 95 ? 16.736 -1.233 -14.229 1.00 89.00 95 LYS A CA 1
ATOM 728 C C . LYS A 1 95 ? 16.406 -1.190 -15.716 1.00 89.00 95 LYS A C 1
ATOM 730 O O . LYS A 1 95 ? 15.804 -0.220 -16.163 1.00 89.00 95 LYS A O 1
ATOM 735 N N . ALA A 1 96 ? 16.672 -2.260 -16.463 1.00 91.19 96 ALA A N 1
ATOM 736 C CA . ALA A 1 96 ? 16.290 -2.357 -17.871 1.00 91.19 96 ALA A CA 1
ATOM 737 C C . ALA A 1 96 ? 14.775 -2.162 -18.072 1.00 91.19 96 ALA A C 1
ATOM 739 O O . ALA A 1 96 ? 14.358 -1.423 -18.963 1.00 91.19 96 ALA A O 1
ATOM 740 N N . TRP A 1 97 ? 13.944 -2.753 -17.204 1.00 94.56 97 TRP A N 1
ATOM 741 C CA . TRP A 1 97 ? 12.494 -2.559 -17.243 1.00 94.56 97 TRP A CA 1
ATOM 742 C C . TRP A 1 97 ? 12.087 -1.101 -16.977 1.00 94.56 97 TRP A C 1
ATOM 744 O O . TRP A 1 97 ? 11.281 -0.558 -17.734 1.00 94.56 97 TRP A O 1
ATOM 754 N N . ILE A 1 98 ? 12.668 -0.444 -15.966 1.00 91.38 98 ILE A N 1
ATOM 755 C CA . ILE A 1 98 ? 12.429 0.977 -15.652 1.00 91.38 98 ILE A CA 1
ATOM 756 C C . ILE A 1 98 ? 12.805 1.854 -16.849 1.00 91.38 98 ILE A C 1
ATOM 758 O O . ILE A 1 98 ? 12.012 2.694 -17.265 1.00 91.38 98 ILE A O 1
ATOM 762 N N . PHE A 1 99 ? 13.978 1.635 -17.444 1.00 87.88 99 PHE A N 1
ATOM 763 C CA . PHE A 1 99 ? 14.455 2.395 -18.604 1.00 87.88 99 PHE A CA 1
ATOM 764 C C . PHE A 1 99 ? 13.575 2.163 -19.834 1.00 87.88 99 PHE A C 1
ATOM 766 O O . PHE A 1 99 ? 13.307 3.091 -20.590 1.00 87.88 99 PHE A O 1
ATOM 773 N N . GLY A 1 100 ? 13.070 0.940 -20.002 1.00 90.06 100 GLY A N 1
ATOM 774 C CA . GLY A 1 100 ? 12.146 0.591 -21.072 1.00 90.06 100 GLY A CA 1
ATOM 775 C C . GLY A 1 100 ? 10.771 1.254 -20.960 1.00 90.06 100 GLY A C 1
ATOM 776 O O . GLY A 1 100 ? 10.105 1.368 -21.985 1.00 90.06 100 GLY A O 1
ATOM 777 N N . HIS A 1 101 ? 10.348 1.692 -19.769 1.00 91.00 101 HIS A N 1
ATOM 778 C CA . HIS A 1 101 ? 9.049 2.346 -19.532 1.00 91.00 101 HIS A CA 1
ATOM 779 C C . HIS A 1 101 ? 9.165 3.853 -19.277 1.00 91.00 101 HIS A C 1
ATOM 781 O O . HIS A 1 101 ? 8.212 4.596 -19.499 1.00 91.00 101 HIS A O 1
ATOM 787 N N . GLY A 1 102 ? 10.321 4.300 -18.797 1.00 88.62 102 GLY A N 1
ATOM 788 C CA . GLY A 1 102 ? 10.604 5.685 -18.469 1.00 88.62 102 GLY A CA 1
ATOM 789 C C . GLY A 1 102 ? 10.456 6.619 -19.663 1.00 88.62 102 GLY A C 1
ATOM 790 O O . GLY A 1 102 ? 10.930 6.304 -20.751 1.00 88.62 102 GLY A O 1
ATOM 791 N N . GLY A 1 103 ? 9.801 7.763 -19.469 1.00 85.56 103 GLY A N 1
ATOM 792 C CA . GLY A 1 103 ? 9.609 8.756 -20.528 1.00 85.56 103 GLY A CA 1
ATOM 793 C C . GLY A 1 103 ? 8.610 8.346 -21.618 1.00 85.56 103 GLY A C 1
A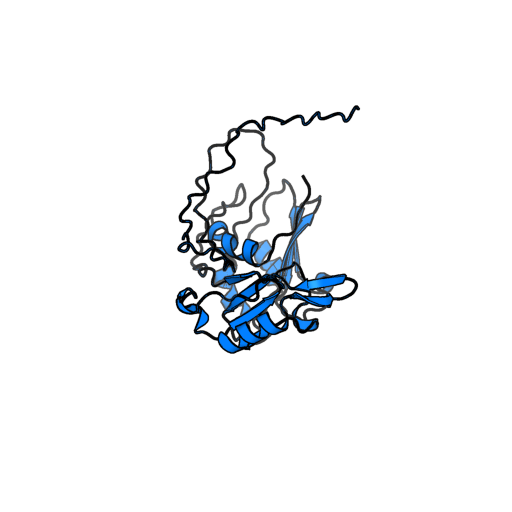TOM 794 O O . GLY A 1 103 ? 8.355 9.128 -22.530 1.00 85.56 103 GLY A O 1
ATOM 795 N N . LYS A 1 104 ? 8.002 7.153 -21.534 1.00 86.44 104 LYS A N 1
ATOM 796 C CA . LYS A 1 104 ? 7.008 6.688 -22.510 1.00 86.44 104 LYS A CA 1
ATOM 797 C C . LYS A 1 104 ? 5.581 6.999 -22.053 1.00 86.44 104 LYS A C 1
ATOM 799 O O . LYS A 1 104 ? 5.293 6.880 -20.856 1.00 86.44 104 LYS A O 1
ATOM 804 N N . PRO A 1 105 ? 4.680 7.363 -22.984 1.00 90.44 105 PRO A N 1
ATOM 805 C CA . PRO A 1 105 ? 3.267 7.498 -22.677 1.00 90.44 105 PRO A CA 1
ATOM 806 C C . PRO A 1 105 ? 2.673 6.123 -22.374 1.00 90.44 105 PRO A C 1
ATOM 808 O O . PRO A 1 105 ? 2.930 5.142 -23.071 1.00 90.44 105 PRO A O 1
ATOM 811 N N . VAL A 1 106 ? 1.857 6.063 -21.331 1.00 93.06 106 VAL A N 1
ATOM 812 C CA . VAL A 1 106 ? 1.073 4.889 -20.967 1.00 93.06 106 VAL A CA 1
ATOM 813 C C . VAL A 1 106 ? -0.359 5.336 -20.744 1.00 93.06 106 VAL A C 1
ATOM 815 O O . VAL A 1 106 ? -0.616 6.303 -20.024 1.00 93.06 106 VAL A O 1
ATOM 818 N N . GLN A 1 107 ? -1.289 4.611 -21.357 1.00 93.69 107 GLN A N 1
ATOM 819 C CA . GLN A 1 107 ? -2.705 4.743 -21.068 1.00 93.69 107 GLN A CA 1
ATOM 820 C C . GLN A 1 107 ? -3.082 3.763 -19.955 1.00 93.69 107 GLN A C 1
ATOM 822 O O . GLN A 1 107 ? -2.885 2.554 -20.084 1.00 93.69 107 GLN A O 1
ATOM 827 N N . VAL A 1 108 ? -3.626 4.286 -18.858 1.00 92.38 108 VAL A N 1
ATOM 828 C CA . VAL A 1 108 ? -4.221 3.498 -17.777 1.00 92.38 108 VAL A CA 1
ATOM 829 C C . VAL A 1 108 ? -5.668 3.932 -17.630 1.00 92.38 108 VAL A C 1
ATOM 831 O O . VAL A 1 108 ? -5.947 5.064 -17.237 1.00 92.38 108 VAL A O 1
ATOM 834 N N . GLU A 1 109 ? -6.587 3.021 -17.943 1.00 89.75 109 GLU A N 1
ATOM 835 C CA . GLU A 1 109 ? -8.022 3.315 -18.001 1.00 89.75 109 GLU A CA 1
ATOM 836 C C . GLU A 1 109 ? -8.284 4.511 -18.943 1.00 89.75 109 GLU A C 1
ATOM 838 O O . GLU A 1 109 ? -7.944 4.454 -20.129 1.00 89.75 109 GLU A O 1
ATOM 843 N N . SER A 1 110 ? -8.864 5.602 -18.442 1.00 91.88 110 SER A N 1
ATOM 844 C CA . SER A 1 110 ? -9.143 6.811 -19.224 1.00 91.88 110 SER A CA 1
ATOM 845 C C . SER A 1 110 ? -7.995 7.827 -19.247 1.00 91.88 110 SER A C 1
ATOM 847 O O . SER A 1 110 ? -8.076 8.811 -19.980 1.00 91.88 110 SER A O 1
ATOM 849 N N . ALA A 1 111 ? -6.941 7.634 -18.450 1.00 92.62 111 ALA A N 1
ATOM 850 C CA . ALA A 1 111 ? -5.858 8.601 -18.302 1.00 92.62 111 ALA A CA 1
ATOM 851 C C . ALA A 1 111 ? -4.633 8.192 -19.127 1.00 92.62 111 ALA A C 1
ATOM 853 O O . ALA A 1 111 ? -4.155 7.064 -19.027 1.00 92.62 111 ALA A O 1
ATOM 854 N N . THR A 1 112 ? -4.083 9.132 -19.895 1.00 94.38 112 THR A N 1
ATOM 855 C CA . THR A 1 112 ? -2.802 8.963 -20.593 1.00 94.38 112 THR A CA 1
ATOM 856 C C . THR A 1 112 ? -1.773 9.898 -19.982 1.00 94.38 112 THR A C 1
ATOM 858 O O . THR A 1 112 ? -2.050 11.075 -19.763 1.00 94.38 112 THR A O 1
ATOM 861 N N . GLY A 1 113 ? -0.581 9.382 -19.701 1.00 92.00 113 GLY A N 1
ATOM 862 C CA . GLY A 1 113 ? 0.512 10.190 -19.180 1.00 92.00 113 GLY A CA 1
ATOM 863 C C . GLY A 1 113 ? 1.849 9.473 -19.258 1.00 92.00 113 GLY A C 1
ATOM 864 O O . GLY A 1 113 ? 1.921 8.285 -19.567 1.00 92.00 113 GLY A O 1
ATOM 865 N N . THR A 1 114 ? 2.913 10.208 -18.969 1.00 92.38 114 THR A N 1
ATOM 866 C CA . THR A 1 114 ? 4.283 9.699 -19.053 1.00 92.38 114 THR A CA 1
ATOM 867 C C . THR A 1 114 ? 4.753 9.141 -17.711 1.00 92.38 114 THR A C 1
ATOM 869 O O . THR A 1 114 ? 4.454 9.697 -16.647 1.00 92.38 114 THR A O 1
ATOM 872 N N . LEU A 1 115 ? 5.499 8.033 -17.740 1.00 92.31 115 LEU A N 1
ATOM 873 C CA . LEU A 1 115 ? 6.089 7.432 -16.543 1.00 92.31 115 LEU A CA 1
ATOM 874 C C . LEU A 1 115 ? 7.472 8.022 -16.249 1.00 92.31 115 LEU A C 1
ATOM 876 O O . LEU A 1 115 ? 8.453 7.702 -16.913 1.00 92.31 115 LEU A O 1
ATOM 880 N N . ASN A 1 116 ? 7.545 8.836 -15.201 1.00 89.69 116 ASN A N 1
ATOM 881 C CA . ASN A 1 116 ? 8.729 9.600 -14.807 1.00 89.69 116 ASN A CA 1
ATOM 882 C C . ASN A 1 116 ? 9.187 9.297 -13.375 1.00 89.69 116 ASN A C 1
ATOM 884 O O . ASN A 1 116 ? 10.128 9.901 -12.879 1.00 89.69 116 ASN A O 1
ATOM 888 N N . ASN A 1 117 ? 8.500 8.429 -12.637 1.00 90.50 117 ASN A N 1
ATOM 889 C CA . ASN A 1 117 ? 8.867 8.087 -11.266 1.00 90.50 117 ASN A CA 1
ATOM 890 C C . ASN A 1 117 ? 8.532 6.632 -10.984 1.00 90.50 117 ASN A C 1
ATOM 892 O O . ASN A 1 117 ? 7.393 6.195 -11.179 1.00 90.50 117 ASN A O 1
ATOM 896 N N . PHE A 1 118 ? 9.515 5.911 -10.461 1.00 93.12 118 PHE A N 1
ATOM 897 C CA . PHE A 1 118 ? 9.386 4.513 -10.092 1.00 93.12 118 PHE A CA 1
ATOM 898 C C . PHE A 1 118 ? 9.819 4.307 -8.644 1.00 93.12 118 PHE A C 1
ATOM 900 O O . PHE A 1 118 ? 10.624 5.057 -8.096 1.00 93.12 118 PHE A O 1
ATOM 907 N N . ILE A 1 119 ? 9.272 3.272 -8.022 1.00 94.00 119 ILE A N 1
ATOM 908 C CA . ILE A 1 119 ? 9.668 2.791 -6.706 1.00 94.00 119 ILE A CA 1
ATOM 909 C C . ILE A 1 119 ? 10.151 1.350 -6.838 1.00 94.00 119 ILE A C 1
ATOM 911 O O . ILE A 1 119 ? 9.518 0.528 -7.508 1.00 94.00 119 ILE A O 1
ATOM 915 N N . VAL A 1 120 ? 11.271 1.058 -6.187 1.00 93.88 120 VAL A N 1
ATOM 916 C CA . VAL A 1 120 ? 11.895 -0.261 -6.120 1.00 93.88 120 VAL A CA 1
ATOM 917 C C . VAL A 1 120 ? 11.945 -0.705 -4.664 1.00 93.88 120 VAL A C 1
ATOM 919 O O . VAL A 1 120 ? 12.257 0.087 -3.776 1.00 93.88 120 VAL A O 1
ATOM 922 N N . GLY A 1 121 ? 11.618 -1.966 -4.412 1.00 93.44 121 GLY A N 1
ATOM 923 C CA . GLY A 1 121 ? 11.716 -2.594 -3.098 1.00 93.44 121 GLY A CA 1
ATOM 924 C C . GLY A 1 121 ? 11.982 -4.094 -3.227 1.00 93.44 121 GLY A C 1
ATOM 925 O O . GLY A 1 121 ? 11.960 -4.619 -4.342 1.00 93.44 121 GLY A O 1
ATOM 926 N N . PRO A 1 122 ? 12.229 -4.794 -2.113 1.00 94.38 122 PRO A N 1
ATOM 927 C CA . PRO A 1 122 ? 12.460 -6.230 -2.129 1.00 94.38 122 PRO A CA 1
ATOM 928 C C . PRO A 1 122 ? 11.198 -6.986 -2.562 1.00 94.38 122 PRO A C 1
ATOM 930 O O . PRO A 1 122 ? 10.069 -6.614 -2.228 1.00 94.38 122 PRO A O 1
ATOM 933 N N . PHE A 1 123 ? 11.399 -8.067 -3.305 1.00 95.50 123 PHE A N 1
ATOM 934 C CA . PHE A 1 123 ? 10.378 -9.057 -3.602 1.00 95.50 123 PHE A CA 1
ATOM 935 C C . PHE A 1 123 ? 10.195 -9.953 -2.384 1.00 95.50 123 PHE A C 1
ATOM 937 O O . PHE A 1 123 ? 11.134 -10.595 -1.923 1.00 95.50 123 PHE A O 1
ATOM 944 N N . LEU A 1 124 ? 8.969 -9.999 -1.871 1.00 92.50 124 LEU A N 1
ATOM 945 C CA . LEU A 1 124 ? 8.603 -10.848 -0.749 1.00 92.50 124 LEU A CA 1
ATOM 946 C C . LEU A 1 124 ? 7.842 -12.060 -1.300 1.00 92.50 124 LEU A C 1
ATOM 948 O O . LEU A 1 124 ? 6.660 -11.912 -1.605 1.00 92.50 124 LEU A O 1
ATOM 952 N N . PRO A 1 125 ? 8.468 -13.235 -1.477 1.00 93.31 125 PRO A N 1
ATOM 953 C CA . PRO A 1 125 ? 7.752 -14.428 -1.905 1.00 93.31 125 PRO A CA 1
ATOM 954 C C . PRO A 1 125 ? 6.808 -14.883 -0.793 1.00 93.31 125 PRO A C 1
ATOM 956 O O . PRO A 1 125 ? 7.228 -15.122 0.339 1.00 93.31 125 PRO A O 1
ATOM 959 N N . HIS A 1 126 ? 5.523 -14.993 -1.110 1.00 91.88 126 HIS A N 1
ATOM 960 C CA . HIS A 1 126 ? 4.510 -15.429 -0.162 1.00 91.88 126 HIS A CA 1
ATOM 961 C C . HIS A 1 126 ? 3.321 -16.060 -0.903 1.00 91.88 126 HIS A C 1
ATOM 963 O O . HIS A 1 126 ? 3.043 -15.687 -2.044 1.00 91.88 126 HIS A O 1
ATOM 969 N N . PRO A 1 127 ? 2.631 -17.042 -0.302 1.00 90.56 127 PRO A N 1
ATOM 970 C CA . PRO A 1 127 ? 1.434 -17.623 -0.898 1.00 90.56 127 PRO A CA 1
ATOM 971 C C . PRO A 1 127 ? 0.253 -16.646 -0.808 1.00 90.56 127 PRO A C 1
ATOM 973 O O . PRO A 1 127 ? 0.142 -15.887 0.158 1.00 90.56 127 PRO A O 1
ATOM 976 N N . SER A 1 128 ? -0.680 -16.703 -1.761 1.00 86.75 128 SER A N 1
ATOM 977 C CA . SER A 1 128 ? -1.838 -15.788 -1.822 1.00 86.75 128 SER A CA 1
ATOM 978 C C . SER A 1 128 ? -2.697 -15.807 -0.552 1.00 86.75 128 SER A C 1
ATOM 980 O O . SER A 1 128 ? -3.254 -14.796 -0.143 1.00 86.75 128 SER A O 1
ATOM 982 N N . ASN A 1 129 ? -2.740 -16.932 0.169 1.00 85.94 129 ASN A N 1
ATOM 983 C CA . ASN A 1 129 ? -3.442 -17.023 1.451 1.00 85.94 129 ASN A CA 1
ATOM 984 C C . ASN A 1 129 ? -2.744 -16.262 2.602 1.00 85.94 129 ASN A C 1
ATOM 986 O O . ASN A 1 129 ? -3.216 -16.324 3.736 1.00 85.94 129 ASN A O 1
ATOM 990 N N . THR A 1 130 ? -1.647 -15.551 2.354 1.00 88.38 130 THR A N 1
ATOM 991 C CA . THR A 1 130 ? -0.983 -14.671 3.332 1.00 88.38 130 THR A CA 1
ATOM 992 C C . THR A 1 130 ? -1.095 -13.188 2.987 1.00 88.38 130 THR A C 1
ATOM 994 O O . THR A 1 130 ? -0.494 -12.361 3.668 1.00 88.38 130 THR A O 1
ATOM 997 N N . GLU A 1 131 ? -1.900 -12.847 1.982 1.00 91.38 131 GLU A N 1
ATOM 998 C CA . GLU A 1 131 ? -2.260 -11.470 1.663 1.00 91.38 131 GLU A CA 1
ATOM 999 C C . GLU A 1 131 ? -3.485 -11.030 2.476 1.00 91.38 131 GLU A C 1
ATOM 1001 O O . GLU A 1 131 ? -4.443 -11.785 2.648 1.00 91.38 131 GLU A O 1
ATOM 1006 N N . TYR A 1 132 ? -3.460 -9.785 2.951 1.00 92.31 132 TYR A N 1
ATOM 1007 C CA . TYR A 1 132 ? -4.542 -9.156 3.711 1.00 92.31 132 TYR A CA 1
ATOM 1008 C C . TYR A 1 132 ? -4.851 -7.788 3.119 1.00 92.31 132 TYR A C 1
ATOM 1010 O O . TYR A 1 132 ? -3.999 -7.170 2.475 1.00 92.31 132 TYR A O 1
ATOM 1018 N N . TYR A 1 133 ? -6.054 -7.297 3.384 1.00 94.25 133 TYR A N 1
ATOM 1019 C CA . TYR A 1 133 ? -6.455 -5.941 3.051 1.00 94.25 133 TYR A CA 1
ATOM 1020 C C . TYR A 1 133 ? -6.816 -5.177 4.319 1.00 94.25 133 TYR A C 1
ATOM 1022 O O . TYR A 1 133 ? -7.563 -5.677 5.160 1.00 94.25 133 TYR A O 1
ATOM 1030 N N . ILE A 1 134 ? -6.302 -3.953 4.419 1.00 94.56 134 ILE A N 1
ATOM 1031 C CA . ILE A 1 134 ? -6.688 -2.968 5.422 1.00 94.56 134 ILE A CA 1
ATOM 1032 C C . ILE A 1 134 ? -6.837 -1.607 4.742 1.00 94.56 134 ILE A C 1
ATOM 1034 O O . ILE A 1 134 ? -6.013 -1.227 3.906 1.00 94.56 134 ILE A O 1
ATOM 1038 N N . CYS A 1 135 ? -7.883 -0.872 5.097 1.00 94.62 135 CYS A N 1
ATOM 1039 C CA . CYS A 1 135 ? -8.087 0.500 4.658 1.00 94.62 135 CYS A CA 1
ATOM 1040 C C . CYS A 1 135 ? -8.732 1.302 5.781 1.00 94.62 135 CYS A C 1
ATOM 1042 O O . CYS A 1 135 ? -9.664 0.824 6.417 1.00 94.62 135 CYS A O 1
ATOM 1044 N N . THR A 1 136 ? -8.231 2.514 6.003 1.00 94.94 136 THR A N 1
ATOM 1045 C CA . THR A 1 136 ? -8.822 3.476 6.930 1.00 94.94 136 THR A CA 1
ATOM 1046 C C . THR A 1 136 ? -9.247 4.697 6.132 1.00 94.94 136 THR A C 1
ATOM 1048 O O . THR A 1 136 ? -8.406 5.324 5.485 1.00 94.94 136 THR A O 1
ATOM 1051 N N . ASN A 1 137 ? -10.537 5.021 6.167 1.00 93.81 137 ASN A N 1
ATOM 1052 C CA . ASN A 1 137 ? -11.114 6.171 5.482 1.00 93.81 137 ASN A CA 1
ATOM 1053 C C . ASN A 1 137 ? -11.840 7.062 6.482 1.00 93.81 137 ASN A C 1
ATOM 1055 O O . ASN A 1 137 ? -12.742 6.607 7.180 1.00 93.81 137 ASN A O 1
ATOM 1059 N N . SER A 1 138 ? -11.503 8.345 6.495 1.00 94.06 138 SER A N 1
ATOM 1060 C CA . SER A 1 138 ? -12.242 9.329 7.280 1.00 94.06 138 SER A CA 1
ATOM 1061 C C . SER A 1 138 ? -13.565 9.682 6.600 1.00 94.06 138 SER A C 1
ATOM 1063 O O . SER A 1 138 ? -13.597 10.029 5.416 1.00 94.06 138 SER A O 1
ATOM 1065 N N . GLN A 1 139 ? -14.647 9.619 7.367 1.00 92.81 139 GLN A N 1
ATOM 1066 C CA . GLN A 1 139 ? -15.999 10.050 7.017 1.00 92.81 139 GLN A CA 1
ATOM 1067 C C . GLN A 1 139 ? -16.445 11.156 7.982 1.00 92.81 139 GLN A C 1
ATOM 1069 O O . GLN A 1 139 ? -15.722 11.523 8.910 1.00 92.81 139 GLN A O 1
ATOM 1074 N N . ARG A 1 140 ? -17.636 11.722 7.766 1.00 92.56 140 ARG A N 1
ATOM 1075 C CA . ARG A 1 140 ? -18.156 12.790 8.633 1.00 92.56 140 ARG A CA 1
ATOM 1076 C C . ARG A 1 140 ? -18.402 12.286 10.058 1.00 92.56 140 ARG A C 1
ATOM 1078 O O . ARG A 1 140 ? -18.148 13.011 11.014 1.00 92.56 140 ARG A O 1
ATOM 1085 N N . GLU A 1 141 ? -18.889 11.059 10.183 1.00 92.56 141 GLU A N 1
ATOM 1086 C CA . GLU A 1 141 ? -19.307 10.439 11.440 1.00 92.56 141 GLU A CA 1
ATOM 1087 C C . GLU A 1 141 ? -18.144 9.770 12.190 1.00 92.56 141 GLU A C 1
ATOM 1089 O O . GLU A 1 141 ? -18.270 9.458 13.375 1.00 92.56 141 GLU A O 1
ATOM 1094 N N . GLY A 1 142 ? -17.001 9.559 11.534 1.00 93.88 142 GLY A N 1
ATOM 1095 C CA . GLY A 1 142 ? -15.871 8.846 12.120 1.00 93.88 142 GLY A CA 1
ATOM 1096 C C . GLY A 1 142 ? -14.871 8.330 11.100 1.00 93.88 142 GLY A C 1
ATOM 1097 O O . GLY A 1 142 ? -15.007 8.555 9.900 1.00 93.88 142 GLY A O 1
ATOM 1098 N N . ASP A 1 143 ? -13.883 7.592 11.589 1.00 94.31 143 ASP A N 1
ATOM 1099 C CA . ASP A 1 143 ? -12.934 6.866 10.752 1.00 94.31 143 ASP A CA 1
ATOM 1100 C C . ASP A 1 143 ? -13.414 5.425 10.562 1.00 94.31 143 ASP A C 1
ATOM 1102 O O . ASP A 1 143 ? -13.574 4.665 11.518 1.00 94.31 143 ASP A O 1
ATOM 1106 N N . GLU A 1 144 ? -13.656 5.040 9.314 1.00 94.88 144 GLU A N 1
ATOM 1107 C CA . GLU A 1 144 ? -14.039 3.685 8.946 1.00 94.88 144 GLU A CA 1
ATOM 1108 C C . GLU A 1 144 ? -12.803 2.837 8.662 1.00 94.88 144 GLU A C 1
ATOM 1110 O O . GLU A 1 144 ? -11.957 3.197 7.843 1.00 94.88 144 GLU A O 1
ATOM 1115 N N . ILE A 1 145 ? -12.735 1.676 9.306 1.00 95.44 145 ILE A N 1
ATOM 1116 C CA . ILE A 1 145 ? -11.710 0.662 9.101 1.00 95.44 145 ILE A CA 1
ATOM 1117 C C . ILE A 1 145 ? -12.346 -0.512 8.372 1.00 95.44 145 ILE A C 1
ATOM 1119 O O . ILE A 1 145 ? -13.287 -1.130 8.869 1.00 95.44 145 ILE A O 1
ATOM 1123 N N . LEU A 1 146 ? -11.796 -0.832 7.208 1.00 94.56 146 LEU A N 1
ATOM 1124 C CA . LEU A 1 146 ? -12.142 -2.002 6.422 1.00 94.56 146 LEU A CA 1
ATOM 1125 C C . LEU A 1 146 ? -11.027 -3.033 6.551 1.00 94.56 146 LEU A C 1
ATOM 1127 O O . LEU A 1 146 ? -9.853 -2.695 6.383 1.00 94.56 146 LEU A O 1
ATOM 1131 N N . PHE A 1 147 ? -11.388 -4.291 6.791 1.00 95.38 147 PHE A N 1
ATOM 1132 C CA . PHE A 1 147 ? -10.433 -5.392 6.853 1.00 95.38 147 PHE A CA 1
ATOM 1133 C C . PHE A 1 147 ? -10.961 -6.656 6.170 1.00 95.38 147 PHE A C 1
ATOM 1135 O O . PHE A 1 147 ? -12.108 -7.050 6.367 1.00 95.38 147 PHE A O 1
ATOM 1142 N N . THR A 1 148 ? -10.104 -7.344 5.414 1.00 93.06 148 THR A N 1
ATOM 1143 C CA . THR A 1 148 ? -10.357 -8.733 5.003 1.00 93.06 148 THR A CA 1
ATOM 1144 C C . THR A 1 148 ? -9.072 -9.555 4.956 1.00 93.06 148 THR A C 1
ATOM 1146 O O . THR A 1 148 ? -7.971 -9.046 4.730 1.00 93.06 148 THR A O 1
ATOM 1149 N N . HIS A 1 149 ? -9.230 -10.859 5.178 1.00 91.62 149 HIS A N 1
ATOM 1150 C CA . HIS A 1 149 ? -8.166 -11.858 5.146 1.00 91.62 149 HIS A CA 1
ATOM 1151 C C . HIS A 1 149 ? -7.892 -12.438 3.753 1.00 91.62 149 HIS A C 1
ATOM 1153 O O . HIS A 1 149 ? -7.050 -13.335 3.626 1.00 91.62 149 HIS A O 1
ATOM 1159 N N . GLU A 1 150 ? -8.625 -11.952 2.752 1.00 90.62 150 GLU A N 1
ATOM 1160 C CA . GLU A 1 150 ? -8.434 -12.202 1.327 1.00 90.62 150 GLU A CA 1
ATOM 1161 C C . GLU A 1 150 ? -7.870 -10.930 0.686 1.00 90.62 150 GLU A C 1
ATOM 1163 O O . GLU A 1 150 ? -8.618 -10.062 0.244 1.00 90.62 150 GLU A O 1
ATOM 1168 N N . GLY A 1 151 ? -6.547 -10.767 0.716 1.00 91.12 151 GLY A N 1
ATOM 1169 C CA . GLY A 1 151 ? -5.876 -9.655 0.044 1.00 91.12 151 GLY A CA 1
ATOM 1170 C C . GLY A 1 151 ? -5.632 -9.899 -1.450 1.00 91.12 151 GLY A C 1
ATOM 1171 O O . GLY A 1 151 ? -6.235 -10.770 -2.074 1.00 91.12 151 GLY A O 1
ATOM 1172 N N . GLY A 1 152 ? -4.715 -9.114 -2.015 1.00 90.12 152 GLY A N 1
ATOM 1173 C CA . GLY A 1 152 ? -4.193 -9.344 -3.362 1.00 90.12 152 GLY A CA 1
ATOM 1174 C C . GLY A 1 152 ? -4.879 -8.565 -4.479 1.00 90.12 152 GLY A C 1
ATOM 1175 O O . GLY A 1 152 ? -5.793 -7.764 -4.275 1.00 90.12 152 GLY A O 1
ATOM 1176 N N . VAL A 1 153 ? -4.397 -8.788 -5.704 1.00 88.94 153 VAL A N 1
ATOM 1177 C CA . VAL A 1 153 ? -4.901 -8.125 -6.925 1.00 88.94 153 VAL A CA 1
ATOM 1178 C C . VAL A 1 153 ? -6.301 -8.596 -7.344 1.00 88.94 153 VAL A C 1
ATOM 1180 O O . VAL A 1 153 ? -6.979 -7.894 -8.104 1.00 88.94 153 VAL A O 1
ATOM 1183 N N . ASP A 1 154 ? -6.740 -9.740 -6.813 1.00 88.50 154 ASP A N 1
ATOM 1184 C CA . ASP A 1 154 ? -7.991 -10.425 -7.164 1.00 88.50 154 ASP A CA 1
ATOM 1185 C C . ASP A 1 154 ? -9.070 -10.338 -6.074 1.00 88.50 154 ASP A C 1
ATOM 1187 O O . ASP A 1 154 ? -10.091 -11.014 -6.149 1.00 88.50 154 ASP A O 1
ATOM 1191 N N . ILE A 1 155 ? -8.890 -9.439 -5.101 1.00 90.06 155 ILE A N 1
ATOM 1192 C CA . ILE A 1 155 ? -9.837 -9.190 -4.002 1.00 90.06 155 ILE A CA 1
ATOM 1193 C C . ILE A 1 155 ? -11.269 -8.839 -4.464 1.00 90.06 155 ILE A C 1
ATOM 1195 O O . ILE A 1 155 ? -12.237 -9.098 -3.754 1.00 90.06 155 ILE A O 1
ATOM 1199 N N . GLY A 1 156 ? -11.431 -8.272 -5.664 1.00 90.06 156 GLY A N 1
ATOM 1200 C CA . GLY A 1 156 ? -12.742 -7.912 -6.213 1.00 90.06 156 GLY A CA 1
ATOM 1201 C C . GLY A 1 156 ? -13.383 -6.708 -5.511 1.00 90.06 156 GLY A C 1
ATOM 1202 O O . GLY A 1 156 ? -12.709 -5.706 -5.262 1.00 90.06 156 GLY A O 1
ATOM 1203 N N . ASP A 1 157 ? -14.692 -6.785 -5.248 1.00 91.69 157 ASP A N 1
ATOM 1204 C CA . ASP A 1 157 ? -15.424 -5.749 -4.512 1.00 91.69 157 ASP A CA 1
ATOM 1205 C C . ASP A 1 157 ? -15.170 -5.871 -3.005 1.00 91.69 157 ASP A C 1
ATOM 1207 O O . ASP A 1 157 ? -15.765 -6.684 -2.294 1.00 91.69 157 ASP A O 1
ATOM 1211 N N . VAL A 1 158 ? -14.258 -5.031 -2.528 1.00 90.50 158 VAL A N 1
ATOM 1212 C CA . VAL A 1 158 ? -13.854 -4.974 -1.126 1.00 90.50 158 VAL A CA 1
ATOM 1213 C C . VAL A 1 158 ? -15.010 -4.559 -0.218 1.00 90.50 158 VAL A C 1
ATOM 1215 O O . VAL A 1 158 ? -15.107 -5.074 0.892 1.00 90.50 158 VAL A O 1
ATOM 1218 N N . TYR A 1 159 ? -15.897 -3.665 -0.661 1.00 87.50 159 TYR A N 1
ATOM 1219 C CA . TYR A 1 159 ? -16.964 -3.140 0.196 1.00 87.50 159 TYR A CA 1
ATOM 1220 C C . TYR A 1 159 ? -18.010 -4.203 0.538 1.00 87.50 159 TYR A C 1
ATOM 1222 O O . TYR A 1 159 ? -18.605 -4.144 1.612 1.00 87.50 159 TYR A O 1
ATOM 1230 N N . ALA A 1 160 ? -18.190 -5.191 -0.342 1.00 90.88 160 ALA A N 1
ATOM 1231 C CA . ALA A 1 160 ? -19.050 -6.344 -0.103 1.00 90.88 160 ALA A CA 1
ATOM 1232 C C . ALA A 1 160 ? -18.384 -7.438 0.756 1.00 90.88 160 ALA A C 1
ATOM 1234 O O . ALA A 1 160 ? -19.084 -8.245 1.363 1.00 90.88 160 ALA A O 1
ATOM 1235 N N . ARG A 1 161 ? -17.044 -7.497 0.794 1.00 89.00 161 ARG A N 1
ATOM 1236 C CA . ARG A 1 161 ? -16.285 -8.592 1.432 1.00 89.00 161 ARG A CA 1
ATOM 1237 C C . ARG A 1 161 ? -15.642 -8.235 2.769 1.00 89.00 161 ARG A C 1
ATOM 1239 O O . ARG A 1 161 ? -15.377 -9.128 3.569 1.00 89.00 161 ARG A O 1
ATOM 1246 N N . ALA A 1 162 ? -15.303 -6.969 2.985 1.00 93.75 162 ALA A N 1
ATOM 1247 C CA . ALA A 1 162 ? -14.546 -6.547 4.153 1.00 93.75 162 ALA A CA 1
ATOM 1248 C C . ALA A 1 162 ? -15.437 -6.391 5.390 1.00 93.75 162 ALA A C 1
ATOM 1250 O O . ALA A 1 162 ? -16.530 -5.829 5.324 1.00 93.75 162 ALA A O 1
ATOM 1251 N N . ALA A 1 163 ? -14.917 -6.825 6.538 1.00 94.94 163 ALA A N 1
ATOM 1252 C CA . ALA A 1 163 ? -15.429 -6.400 7.831 1.00 94.94 163 ALA A CA 1
ATOM 1253 C C . ALA A 1 163 ? -15.245 -4.883 7.968 1.00 94.94 163 ALA A C 1
ATOM 1255 O O . ALA A 1 163 ? -14.236 -4.335 7.512 1.00 94.94 163 ALA A O 1
ATOM 1256 N N . ARG A 1 164 ? -16.223 -4.217 8.585 1.00 94.62 164 ARG A N 1
ATOM 1257 C CA . ARG A 1 164 ? -16.271 -2.761 8.738 1.00 94.62 164 ARG A CA 1
ATOM 1258 C C . ARG A 1 164 ? -16.433 -2.400 10.209 1.00 94.62 164 ARG A C 1
ATOM 1260 O O . ARG A 1 164 ? -17.337 -2.902 10.878 1.00 94.62 164 ARG A O 1
ATOM 1267 N N . LEU A 1 165 ? -15.581 -1.494 10.678 1.00 94.56 165 LEU A N 1
ATOM 1268 C CA . LEU A 1 165 ? -15.652 -0.899 12.007 1.00 94.56 165 LEU A CA 1
ATOM 1269 C C . LEU A 1 165 ? -15.527 0.619 11.893 1.00 94.56 165 LEU A C 1
ATOM 1271 O O . LEU A 1 165 ? -14.528 1.114 11.379 1.00 94.56 165 LEU A O 1
ATOM 1275 N N . THR A 1 166 ? -16.500 1.352 12.425 1.00 94.62 166 THR A N 1
ATOM 1276 C CA . THR A 1 166 ? -16.463 2.818 12.472 1.00 94.62 166 THR A CA 1
ATOM 1277 C C . THR A 1 166 ? -16.027 3.292 13.852 1.00 94.62 166 THR A C 1
ATOM 1279 O O . THR A 1 166 ? -16.708 3.045 14.849 1.00 94.62 166 THR A O 1
ATOM 1282 N N . ILE A 1 167 ? -14.907 4.009 13.912 1.00 92.31 167 ILE A N 1
ATOM 1283 C CA . ILE A 1 167 ? -14.473 4.741 15.103 1.00 92.31 167 ILE A CA 1
ATOM 1284 C C . ILE A 1 167 ? -15.182 6.092 15.088 1.00 92.31 167 ILE A C 1
ATOM 1286 O O . ILE A 1 167 ? -14.826 6.983 14.321 1.00 92.31 167 ILE A O 1
ATOM 1290 N N . THR A 1 168 ? -16.235 6.212 15.893 1.00 93.19 168 THR A N 1
ATOM 1291 C CA . THR A 1 168 ? -17.132 7.375 15.863 1.00 93.19 168 THR A CA 1
ATOM 1292 C C . THR A 1 168 ? -16.466 8.602 16.481 1.00 93.19 168 THR A C 1
ATOM 1294 O O . THR A 1 168 ? -15.817 8.508 17.526 1.00 93.19 168 THR A O 1
ATOM 1297 N N . VAL A 1 169 ? -16.649 9.767 15.855 1.00 91.56 169 VAL A N 1
ATOM 1298 C CA . VAL A 1 169 ? -16.129 11.044 16.369 1.00 91.56 169 VAL A CA 1
ATOM 1299 C C . VAL A 1 169 ? -16.657 11.299 17.782 1.00 91.56 169 VAL A C 1
ATOM 1301 O O . VAL A 1 169 ? -17.850 11.158 18.042 1.00 91.56 169 VAL A O 1
ATOM 1304 N N . ASN A 1 170 ? -15.769 11.706 18.693 1.00 88.88 170 ASN A N 1
ATOM 1305 C CA . ASN A 1 170 ? -16.071 12.025 20.097 1.00 88.88 170 ASN A CA 1
ATOM 1306 C C . ASN A 1 170 ? -16.685 10.876 20.921 1.00 88.88 170 ASN A C 1
ATOM 1308 O O . ASN A 1 170 ? -17.086 11.097 22.063 1.00 88.88 170 ASN A O 1
ATOM 1312 N N . ALA A 1 171 ? -16.740 9.656 20.385 1.00 89.31 171 ALA A N 1
ATOM 1313 C CA . ALA A 1 171 ? -17.148 8.484 21.142 1.00 89.31 171 ALA A CA 1
ATOM 1314 C C . ALA A 1 171 ? -15.942 7.845 21.856 1.00 89.31 171 ALA A C 1
ATOM 1316 O O . ALA A 1 171 ? -14.792 7.991 21.411 1.00 89.31 171 ALA A O 1
ATOM 1317 N N . PRO A 1 172 ? -16.176 7.100 22.950 1.00 89.06 172 PRO A N 1
ATOM 1318 C CA . PRO A 1 172 ? -15.159 6.224 23.513 1.00 89.06 172 PRO A CA 1
ATOM 1319 C C . PRO A 1 172 ? -14.653 5.233 22.462 1.00 89.06 172 PRO A C 1
ATOM 1321 O O . PRO A 1 172 ? -15.430 4.703 21.667 1.00 89.06 172 PRO A O 1
ATOM 1324 N N . PHE A 1 173 ? -13.349 4.958 22.475 1.00 88.06 173 PHE A N 1
ATOM 1325 C CA . PHE A 1 173 ? -12.786 3.925 21.611 1.00 88.06 173 PHE A CA 1
ATOM 1326 C C . PHE A 1 173 ? -13.407 2.564 21.948 1.00 88.06 173 PHE A C 1
ATOM 1328 O O . PHE A 1 173 ? -13.474 2.218 23.134 1.00 88.06 173 PHE A O 1
ATOM 1335 N N . PRO A 1 174 ? -13.835 1.776 20.944 1.00 89.50 174 PRO A N 1
ATOM 1336 C CA . PRO A 1 174 ? -14.388 0.455 21.193 1.00 89.50 174 PRO A CA 1
ATOM 1337 C C . PRO A 1 174 ? -13.366 -0.423 21.931 1.00 89.50 174 PRO A C 1
ATOM 1339 O O . PRO A 1 174 ? -12.176 -0.395 21.598 1.00 89.50 174 PRO A O 1
ATOM 1342 N N . PRO A 1 175 ? -13.789 -1.231 22.918 1.00 88.31 175 PRO A N 1
ATOM 1343 C CA . PRO A 1 175 ? -12.910 -2.189 23.572 1.00 88.31 175 PRO A CA 1
ATOM 1344 C C . PRO A 1 175 ? -12.117 -3.012 22.552 1.00 88.31 175 PRO A C 1
ATOM 1346 O O . PRO A 1 175 ? -12.645 -3.467 21.541 1.00 88.31 175 PRO A O 1
ATOM 1349 N N . ARG A 1 176 ? -10.829 -3.255 22.814 1.00 83.62 176 ARG A N 1
ATOM 1350 C CA . ARG A 1 176 ? -9.965 -3.997 21.873 1.00 83.62 176 ARG A CA 1
ATOM 1351 C C . ARG A 1 176 ? -10.476 -5.407 21.572 1.00 83.62 176 ARG A C 1
ATOM 1353 O O . ARG A 1 176 ? -10.234 -5.919 20.482 1.00 83.62 176 ARG A O 1
ATOM 1360 N N . ALA A 1 177 ? -11.180 -6.023 22.522 1.00 86.50 177 ALA A N 1
ATOM 1361 C CA . ALA A 1 177 ? -11.857 -7.298 22.314 1.00 86.50 177 ALA A CA 1
ATOM 1362 C C . ALA A 1 177 ? -12.912 -7.205 21.199 1.00 86.50 177 ALA A C 1
ATOM 1364 O O . ALA A 1 177 ? -12.968 -8.100 20.360 1.00 86.50 177 ALA A O 1
ATOM 1365 N N . ASP A 1 178 ? -13.648 -6.094 21.136 1.00 89.25 178 ASP A N 1
ATOM 1366 C CA . ASP A 1 178 ? -14.683 -5.833 20.132 1.00 89.25 178 ASP A CA 1
ATOM 1367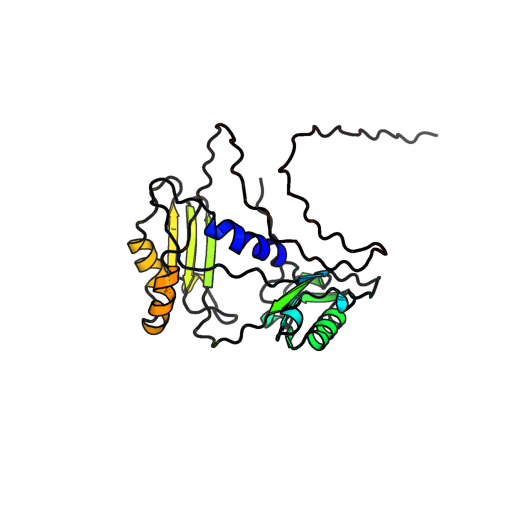 C C . ASP A 1 178 ? -14.063 -5.506 18.773 1.00 89.25 178 ASP A C 1
ATOM 1369 O O . ASP A 1 178 ? -14.498 -6.014 17.743 1.00 89.25 178 ASP A O 1
ATOM 1373 N N . VAL A 1 179 ? -12.972 -4.731 18.758 1.00 89.31 179 VAL A N 1
ATOM 1374 C CA . VAL A 1 179 ? -12.184 -4.496 17.534 1.00 89.31 179 VAL A CA 1
ATOM 1375 C C . VAL A 1 179 ? -11.708 -5.826 16.947 1.00 89.31 179 VAL A C 1
ATOM 1377 O O . VAL A 1 179 ? -11.819 -6.063 15.744 1.00 89.31 179 VAL A O 1
ATOM 1380 N N . LYS A 1 180 ? -11.194 -6.714 17.807 1.00 86.69 180 LYS A N 1
ATOM 1381 C CA . LYS A 1 180 ? -10.695 -8.034 17.418 1.00 86.69 180 LYS A CA 1
ATOM 1382 C C . LYS A 1 180 ? -11.823 -8.936 16.919 1.00 86.69 180 LYS A C 1
ATOM 1384 O O . LYS A 1 180 ? -11.660 -9.567 15.879 1.00 86.69 180 LYS A O 1
ATOM 1389 N N . SER A 1 181 ? -12.935 -9.013 17.646 1.00 90.00 181 SER A N 1
ATOM 1390 C CA . SER A 1 181 ? -14.065 -9.877 17.296 1.00 90.00 181 SER A CA 1
ATOM 1391 C C . SER A 1 181 ? -14.816 -9.393 16.058 1.00 90.00 181 SER A C 1
ATOM 1393 O O . SER A 1 181 ? -15.360 -10.229 15.352 1.00 90.00 181 SER A O 1
ATOM 1395 N N . ASN A 1 182 ? -14.804 -8.090 15.757 1.00 92.31 182 ASN A N 1
ATOM 1396 C CA . ASN A 1 182 ? -15.364 -7.533 14.528 1.00 92.31 182 ASN A CA 1
ATOM 1397 C C . ASN A 1 182 ? -14.421 -7.748 13.333 1.00 92.31 182 ASN A C 1
ATOM 1399 O O . ASN A 1 182 ? -14.752 -8.482 12.403 1.00 92.31 182 ASN A O 1
ATOM 1403 N N . LEU A 1 183 ? -13.225 -7.149 13.364 1.00 91.31 183 LEU A N 1
ATOM 1404 C CA . LEU A 1 183 ? -12.351 -7.114 12.190 1.00 91.31 183 LEU A CA 1
ATOM 1405 C C . LEU A 1 183 ? -11.711 -8.475 11.904 1.00 91.31 183 LEU A C 1
ATOM 1407 O O . LEU A 1 183 ? -11.517 -8.829 10.747 1.00 91.31 183 LEU A O 1
ATOM 1411 N N . LEU A 1 184 ? -11.387 -9.263 12.934 1.00 88.81 184 LEU A N 1
ATOM 1412 C CA . LEU A 1 184 ? -10.673 -10.531 12.757 1.00 88.81 184 LEU A CA 1
ATOM 1413 C C . LEU A 1 184 ? -11.599 -11.760 12.759 1.00 88.81 184 LEU A C 1
ATOM 1415 O O . LEU A 1 184 ? -11.094 -12.881 12.709 1.00 88.81 184 LEU A O 1
ATOM 1419 N N . ALA A 1 185 ? -12.925 -11.573 12.783 1.00 86.56 185 ALA A N 1
ATOM 1420 C CA . ALA A 1 185 ? -13.913 -12.656 12.896 1.00 86.56 185 ALA A CA 1
ATOM 1421 C C . ALA A 1 185 ? -13.756 -13.726 11.808 1.00 86.56 185 ALA A C 1
ATOM 1423 O O . ALA A 1 185 ? -13.813 -14.923 12.072 1.00 86.56 185 ALA A O 1
ATOM 1424 N N . ALA A 1 186 ? -13.542 -13.271 10.571 1.00 85.00 186 ALA A N 1
ATOM 1425 C CA . ALA A 1 186 ? -13.477 -14.123 9.392 1.00 85.00 186 ALA A CA 1
ATOM 1426 C C . ALA A 1 186 ? -12.082 -14.728 9.157 1.00 85.00 186 ALA A C 1
ATOM 1428 O O . ALA A 1 186 ? -11.893 -15.449 8.183 1.00 85.00 186 ALA A O 1
ATOM 1429 N N . ILE A 1 187 ? -11.086 -14.434 10.005 1.00 86.06 187 ILE A N 1
ATOM 1430 C CA . ILE A 1 187 ? -9.733 -14.968 9.832 1.00 86.06 187 ILE A CA 1
ATOM 1431 C C . ILE A 1 187 ? -9.731 -16.465 10.181 1.00 86.06 187 ILE A C 1
ATOM 1433 O O . ILE A 1 187 ? -10.020 -16.818 11.325 1.00 86.06 187 ILE A O 1
ATOM 1437 N N . PRO A 1 188 ? -9.315 -17.360 9.262 1.00 82.25 188 PRO A N 1
ATOM 1438 C CA . PRO A 1 188 ? -9.168 -18.778 9.575 1.00 82.25 188 PRO A CA 1
ATOM 1439 C C . PRO A 1 188 ? -8.234 -18.992 10.774 1.00 82.25 188 PRO A C 1
ATOM 1441 O O . PRO A 1 188 ? -7.187 -18.347 10.860 1.00 82.25 188 PRO A O 1
ATOM 1444 N N . ALA A 1 189 ? -8.552 -19.939 11.662 1.00 75.81 189 ALA A N 1
ATOM 1445 C CA . ALA A 1 189 ? -7.799 -20.176 12.904 1.00 75.81 189 ALA A CA 1
ATOM 1446 C C . ALA A 1 189 ? -6.279 -20.343 12.684 1.00 75.81 189 ALA A C 1
ATOM 1448 O O . ALA A 1 189 ? -5.468 -19.826 13.453 1.00 75.81 189 ALA A O 1
ATOM 1449 N N . VAL A 1 190 ? -5.889 -20.975 11.570 1.00 73.19 190 VAL A N 1
ATOM 1450 C CA . VAL A 1 190 ? -4.486 -21.156 11.151 1.00 73.19 190 VAL A CA 1
ATOM 1451 C C . VAL A 1 190 ? -3.767 -19.817 10.913 1.00 73.19 190 VAL A C 1
ATOM 1453 O O . VAL A 1 190 ? -2.581 -19.682 11.213 1.00 73.19 190 VAL A O 1
ATOM 1456 N N . LYS A 1 191 ? -4.472 -18.801 10.397 1.00 73.19 191 LYS A N 1
ATOM 1457 C CA . LYS A 1 191 ? -3.942 -17.440 10.207 1.00 73.19 191 LYS A CA 1
ATOM 1458 C C . LYS A 1 191 ? -3.992 -16.629 11.509 1.00 73.19 191 LYS A C 1
ATOM 1460 O O . LYS A 1 191 ? -3.094 -15.826 11.757 1.00 73.19 191 LYS A O 1
ATOM 1465 N N . LEU A 1 192 ? -4.991 -16.859 12.365 1.00 67.12 192 LEU A N 1
ATOM 1466 C CA . LEU A 1 192 ? -5.195 -16.104 13.607 1.00 67.12 192 LEU A CA 1
ATOM 1467 C C . LEU A 1 192 ? -4.019 -16.245 14.591 1.00 67.12 192 LEU A C 1
ATOM 1469 O O . LEU A 1 192 ? -3.662 -15.277 15.262 1.00 67.12 192 LEU A O 1
ATOM 1473 N N . ALA A 1 193 ? -3.347 -17.400 14.610 1.00 61.59 193 ALA A N 1
ATOM 1474 C CA . ALA A 1 193 ? -2.129 -17.616 15.398 1.00 61.59 193 ALA A CA 1
ATOM 1475 C C . ALA A 1 193 ? -0.972 -16.663 15.025 1.00 61.59 193 ALA A C 1
ATOM 1477 O O . ALA A 1 193 ? -0.099 -16.405 15.850 1.00 61.59 193 ALA A O 1
ATOM 1478 N N . LYS A 1 194 ? -0.969 -16.106 13.803 1.00 61.62 194 LYS A N 1
ATOM 1479 C CA . LYS A 1 194 ? -0.020 -15.062 13.374 1.00 61.62 194 LYS A CA 1
ATOM 1480 C C . LYS A 1 194 ? -0.494 -13.651 13.758 1.00 61.62 194 LYS A C 1
ATOM 1482 O O . LYS A 1 194 ? 0.338 -12.776 13.974 1.00 61.62 194 LYS A O 1
ATOM 1487 N N . PHE A 1 195 ? -1.809 -13.443 13.896 1.00 54.06 195 PHE A N 1
ATOM 1488 C CA . PHE A 1 195 ? -2.426 -12.178 14.330 1.00 54.06 195 PHE A CA 1
ATOM 1489 C C . PHE A 1 195 ? -2.462 -11.978 15.839 1.00 54.06 195 PHE A C 1
ATOM 1491 O O . PHE A 1 195 ? -2.629 -10.841 16.269 1.00 54.06 195 PHE A O 1
ATOM 1498 N N . SER A 1 196 ? -2.289 -13.017 16.659 1.00 44.97 196 SER A N 1
ATOM 1499 C CA . SER A 1 196 ? -2.166 -12.841 18.115 1.00 44.97 196 SER A CA 1
ATOM 1500 C C . SER A 1 196 ? -1.038 -11.869 18.476 1.00 44.97 196 SER A C 1
ATOM 1502 O O . SER A 1 196 ? -1.185 -11.114 19.426 1.00 44.97 196 SER A O 1
ATOM 1504 N N . LYS A 1 197 ? 0.015 -11.797 17.647 1.00 45.66 197 LYS A N 1
ATOM 1505 C CA . LYS A 1 197 ? 1.091 -10.804 17.759 1.00 45.66 197 LYS A CA 1
ATOM 1506 C C . LYS A 1 197 ? 0.749 -9.422 17.190 1.00 45.66 197 LYS A C 1
ATOM 1508 O O . LYS A 1 197 ? 1.418 -8.475 17.559 1.00 45.66 197 LYS A O 1
ATOM 1513 N N . LEU A 1 198 ? -0.245 -9.285 16.303 1.00 41.81 198 LEU A N 1
ATOM 1514 C CA . LEU A 1 198 ? -0.603 -8.025 15.619 1.00 41.81 198 LEU A CA 1
ATOM 1515 C C . LEU A 1 198 ? -1.841 -7.333 16.225 1.00 41.81 198 LEU A C 1
ATOM 1517 O O . LEU A 1 198 ? -1.957 -6.116 16.149 1.00 41.81 198 LEU A O 1
ATOM 1521 N N . GLY A 1 199 ? -2.756 -8.074 16.860 1.00 40.56 199 GLY A N 1
ATOM 1522 C CA . GLY A 1 199 ? -3.978 -7.532 17.482 1.00 40.56 199 GLY A CA 1
ATOM 1523 C C . GLY A 1 199 ? -3.726 -6.607 18.681 1.00 40.56 199 GLY A C 1
ATOM 1524 O O . GLY A 1 199 ? -4.614 -5.868 19.100 1.00 40.56 199 GLY A O 1
ATOM 1525 N N . GLU A 1 200 ? -2.501 -6.608 19.200 1.00 43.47 200 GLU A N 1
ATOM 1526 C CA . GLU A 1 200 ? -2.004 -5.664 20.203 1.00 43.47 200 GLU A CA 1
ATOM 1527 C C . GLU A 1 200 ? -1.468 -4.358 19.562 1.00 43.47 200 GLU A C 1
ATOM 1529 O O . GLU A 1 200 ? -1.267 -3.361 20.240 1.00 43.47 200 GLU A O 1
ATOM 1534 N N . CYS A 1 201 ? -1.271 -4.297 18.241 1.00 45.84 201 CYS A N 1
ATOM 1535 C CA . CYS A 1 201 ? -0.208 -3.467 17.656 1.00 45.84 201 CYS A CA 1
ATOM 1536 C C . CYS A 1 201 ? -0.588 -2.149 16.978 1.00 45.84 201 CYS A C 1
ATOM 1538 O O . CYS A 1 201 ? 0.290 -1.561 16.358 1.00 45.84 201 CYS A O 1
ATOM 1540 N N . VAL A 1 202 ? -1.821 -1.649 17.048 1.00 44.19 202 VAL A N 1
ATOM 1541 C CA . VAL A 1 202 ? -2.136 -0.399 16.328 1.00 44.19 202 VAL A CA 1
ATOM 1542 C C . VAL A 1 202 ? -2.581 0.696 17.296 1.00 44.19 202 VAL A C 1
ATOM 1544 O O . VAL A 1 202 ? -3.726 0.675 17.758 1.00 44.19 202 VAL A O 1
ATOM 1547 N N . PRO A 1 203 ? -1.693 1.639 17.654 1.00 40.22 203 PRO A N 1
ATOM 1548 C CA . PRO A 1 203 ? -2.114 2.926 18.189 1.00 40.22 203 PRO A CA 1
ATOM 1549 C C . PRO A 1 203 ? -2.807 3.726 17.078 1.00 40.22 203 PRO A C 1
ATOM 1551 O O . PRO A 1 203 ? -2.276 3.896 15.981 1.00 40.22 203 PRO A O 1
ATOM 1554 N N . MET A 1 204 ? -4.032 4.173 17.347 1.00 40.03 204 MET A N 1
ATOM 1555 C CA . MET A 1 204 ? -4.821 4.999 16.434 1.00 40.03 204 MET A CA 1
ATOM 1556 C C . MET A 1 204 ? -5.014 6.379 17.053 1.00 40.03 204 MET A C 1
ATOM 1558 O O . MET A 1 204 ? -5.424 6.492 18.208 1.00 40.03 204 MET A O 1
ATOM 1562 N N . LYS A 1 205 ? -4.696 7.423 16.282 1.00 42.75 205 LYS A N 1
ATOM 1563 C CA . LYS A 1 205 ? -4.831 8.822 16.700 1.00 42.75 205 LYS A CA 1
ATOM 1564 C C . LYS A 1 205 ? -6.230 9.351 16.379 1.00 42.75 205 LYS A C 1
ATOM 1566 O O . LYS A 1 205 ? -6.762 9.075 15.311 1.00 42.75 205 LYS A O 1
ATOM 1571 N N . VAL A 1 206 ? -6.747 10.200 17.268 1.00 34.75 206 VAL A N 1
ATOM 1572 C CA . VAL A 1 206 ? -7.835 11.155 16.996 1.00 34.75 206 VAL A CA 1
ATOM 1573 C C . VAL A 1 206 ? -7.215 12.501 16.646 1.00 34.75 206 VAL A C 1
ATOM 1575 O O . VAL A 1 206 ? -6.310 12.969 17.341 1.00 34.75 206 VAL A O 1
ATOM 1578 N N . ARG A 1 207 ? -7.711 13.170 15.601 1.00 31.47 207 ARG A N 1
ATOM 1579 C CA . ARG A 1 207 ? -7.550 14.627 15.501 1.00 31.47 207 ARG A CA 1
ATOM 1580 C C . ARG A 1 207 ? -8.460 15.269 16.543 1.00 31.47 207 ARG A C 1
ATOM 1582 O O . ARG A 1 207 ? -9.650 15.423 16.292 1.00 31.47 207 ARG A O 1
ATOM 1589 N N . GLN A 1 208 ? -7.917 15.647 17.695 1.00 35.00 208 GLN A N 1
ATOM 1590 C CA . GLN A 1 208 ? -8.580 16.660 18.507 1.00 35.00 208 GLN A CA 1
ATOM 1591 C C . GLN A 1 208 ? -8.354 18.013 17.833 1.00 35.00 208 GLN A C 1
ATOM 1593 O O . GLN A 1 208 ? -7.219 18.432 17.615 1.00 35.00 208 GLN A O 1
ATOM 1598 N N . MET A 1 209 ? -9.445 18.671 17.448 1.00 30.19 209 MET A N 1
ATOM 1599 C CA . MET A 1 209 ? -9.448 20.107 17.183 1.00 30.19 209 MET A CA 1
ATOM 1600 C C . MET A 1 209 ? -9.562 20.781 18.552 1.00 30.19 209 MET A C 1
ATOM 1602 O O . MET A 1 209 ? -10.650 21.178 18.951 1.00 30.19 209 MET A O 1
ATOM 1606 N N . GLN A 1 210 ? -8.474 20.802 19.320 1.00 33.09 210 GLN A N 1
ATOM 1607 C CA . GLN A 1 210 ? -8.386 21.624 20.522 1.00 33.09 210 GLN A CA 1
ATOM 1608 C C . GLN A 1 210 ? -7.335 22.698 20.267 1.00 33.09 210 GLN A C 1
ATOM 1610 O O . GLN A 1 210 ? -6.162 22.412 20.036 1.00 33.09 210 GLN A O 1
ATOM 1615 N N . GLU A 1 211 ? -7.818 23.937 20.202 1.00 40.66 211 GLU A N 1
ATOM 1616 C CA . GLU A 1 211 ? -7.019 25.133 20.414 1.00 40.66 211 GLU A CA 1
ATOM 1617 C C . GLU A 1 211 ? -6.479 25.028 21.836 1.00 40.66 211 GLU A C 1
ATOM 1619 O O . GLU A 1 211 ? -7.271 25.213 22.738 1.00 40.66 211 GLU A O 1
ATOM 1624 N N . ASP A 1 212 ? -5.221 24.631 22.046 1.00 36.38 212 ASP A N 1
ATOM 1625 C CA . ASP A 1 212 ? -4.463 24.923 23.272 1.00 36.38 212 ASP A CA 1
ATOM 1626 C C . ASP A 1 212 ? -3.000 24.456 23.135 1.00 36.38 212 ASP A C 1
ATOM 1628 O O . ASP A 1 212 ? -2.725 23.331 22.728 1.00 36.38 212 ASP A O 1
ATOM 1632 N N . GLY A 1 213 ? -2.071 25.368 23.450 1.00 39.56 213 GLY A N 1
ATOM 1633 C CA . GLY A 1 213 ? -0.661 25.141 23.815 1.00 39.56 213 GLY A CA 1
ATOM 1634 C C . GLY A 1 213 ? 0.113 24.028 23.099 1.00 39.56 213 GLY A C 1
ATOM 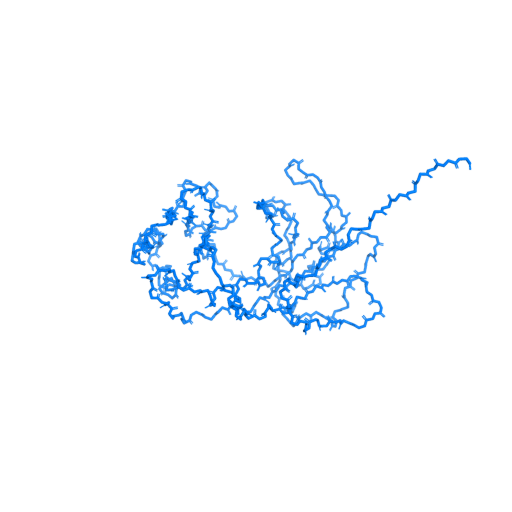1635 O O . GLY A 1 213 ? 0.226 22.920 23.609 1.00 39.56 213 GLY A O 1
ATOM 1636 N N . HIS A 1 214 ? 0.743 24.349 21.966 1.00 36.25 214 HIS A N 1
ATOM 1637 C CA . HIS A 1 214 ? 1.687 23.462 21.279 1.00 36.25 214 HIS A CA 1
ATOM 1638 C C . HIS A 1 214 ? 2.989 23.356 22.103 1.00 36.25 214 HIS A C 1
ATOM 1640 O O . HIS A 1 214 ? 3.914 24.140 21.905 1.00 36.25 214 HIS A O 1
ATOM 1646 N N . GLU A 1 215 ? 3.074 22.419 23.049 1.00 43.06 215 GLU A N 1
ATOM 1647 C CA . GLU A 1 215 ? 4.386 21.852 23.368 1.00 43.06 215 GLU A CA 1
ATOM 1648 C C . GLU A 1 215 ? 4.772 20.969 22.181 1.00 43.06 215 GLU A C 1
ATOM 1650 O O . GLU A 1 215 ? 4.017 20.081 21.781 1.00 43.06 215 GLU A O 1
ATOM 1655 N N . ASP A 1 216 ? 5.897 21.280 21.539 1.00 41.44 216 ASP A N 1
ATOM 1656 C CA . ASP A 1 216 ? 6.387 20.529 20.389 1.00 41.44 216 ASP A CA 1
ATOM 1657 C C . ASP A 1 216 ? 6.681 19.085 20.816 1.00 41.44 216 ASP A C 1
ATOM 1659 O O . ASP A 1 216 ? 7.742 18.786 21.367 1.00 41.44 216 ASP A O 1
ATOM 1663 N N . GLU A 1 217 ? 5.730 18.176 20.567 1.00 53.50 217 GLU A N 1
ATOM 1664 C CA . GLU A 1 217 ? 5.963 16.737 20.666 1.00 53.50 217 GLU A CA 1
ATOM 1665 C C . GLU A 1 217 ? 7.230 16.414 19.859 1.00 53.50 217 GLU A C 1
ATOM 1667 O O . GLU A 1 217 ? 7.278 16.616 18.641 1.00 53.50 217 GLU A O 1
ATOM 1672 N N . HIS A 1 218 ? 8.282 15.945 20.539 1.00 57.47 218 HIS A N 1
ATOM 1673 C CA . HIS A 1 218 ? 9.549 15.588 19.908 1.00 57.47 218 HIS A CA 1
ATOM 1674 C C . HIS A 1 218 ? 9.348 14.353 19.019 1.00 57.47 218 HIS A C 1
ATOM 1676 O O . HIS A 1 218 ? 9.484 13.211 19.459 1.00 57.47 218 HIS A O 1
ATOM 1682 N N . LEU A 1 219 ? 8.967 14.585 17.763 1.00 56.88 219 LEU A N 1
ATOM 1683 C CA . LEU A 1 219 ? 8.780 13.530 16.778 1.00 56.88 219 LEU A CA 1
ATOM 1684 C C . LEU A 1 219 ? 10.144 12.946 16.381 1.00 56.88 219 LEU A C 1
ATOM 1686 O O . LEU A 1 219 ? 11.067 13.707 16.072 1.00 56.88 219 LEU A O 1
ATOM 1690 N N . PRO A 1 220 ? 10.288 11.609 16.331 1.00 60.19 220 PRO A N 1
ATOM 1691 C CA . PRO A 1 220 ? 11.518 10.996 15.855 1.00 60.19 220 PRO A CA 1
ATOM 1692 C C . PRO A 1 220 ? 11.787 11.401 14.395 1.00 60.19 220 PRO A C 1
ATOM 1694 O O . PRO A 1 220 ? 10.845 11.504 13.595 1.00 60.19 220 PRO A O 1
ATOM 1697 N N . PRO A 1 221 ? 13.061 11.620 14.018 1.00 61.59 221 PRO A N 1
ATOM 1698 C CA . PRO A 1 221 ? 13.410 11.989 12.657 1.00 61.59 221 PRO A CA 1
ATOM 1699 C C . PRO A 1 221 ? 12.992 10.885 11.682 1.00 61.59 221 PRO A C 1
ATOM 1701 O O . PRO A 1 221 ? 13.090 9.689 11.970 1.00 61.59 221 PRO A O 1
ATOM 1704 N N . LEU A 1 222 ? 12.523 11.290 10.503 1.00 60.38 222 LEU A N 1
ATOM 1705 C CA . LEU A 1 222 ? 12.214 10.346 9.435 1.00 60.38 222 LEU A CA 1
ATOM 1706 C C . LEU A 1 222 ? 13.485 9.606 8.989 1.00 60.38 222 LEU A C 1
ATOM 1708 O O . LEU A 1 222 ? 14.571 10.192 9.005 1.00 60.38 222 LEU A O 1
ATOM 1712 N N . PRO A 1 223 ? 13.365 8.338 8.552 1.00 59.41 223 PRO A N 1
ATOM 1713 C CA . PRO A 1 223 ? 14.493 7.629 7.966 1.00 59.41 223 PRO A CA 1
ATOM 1714 C C . PRO A 1 223 ? 15.039 8.405 6.756 1.00 59.41 223 PRO A C 1
ATOM 1716 O O . PRO A 1 223 ? 14.274 9.098 6.074 1.00 59.41 223 PRO A O 1
ATOM 1719 N N . PRO A 1 224 ? 16.347 8.288 6.464 1.00 56.97 224 PRO A N 1
ATOM 1720 C CA . PRO A 1 224 ? 16.978 9.037 5.390 1.00 56.97 224 PRO A CA 1
ATOM 1721 C C . PRO A 1 224 ? 16.251 8.793 4.069 1.00 56.97 224 PRO A C 1
ATOM 1723 O O . PRO A 1 224 ? 16.034 7.658 3.637 1.00 56.97 224 PRO A O 1
ATOM 1726 N N . ARG A 1 225 ? 15.861 9.893 3.425 1.00 61.66 225 ARG A N 1
ATOM 1727 C CA . ARG A 1 225 ? 15.175 9.867 2.139 1.00 61.66 225 ARG A CA 1
ATOM 1728 C C . ARG A 1 225 ? 16.201 9.542 1.060 1.00 61.66 225 ARG A C 1
ATOM 1730 O O . ARG A 1 225 ? 16.951 10.410 0.626 1.00 61.66 225 ARG A O 1
ATOM 1737 N N . VAL A 1 226 ? 16.246 8.285 0.630 1.00 56.84 226 VAL A N 1
ATOM 1738 C CA . VAL A 1 226 ? 17.144 7.872 -0.451 1.00 56.84 226 VAL A CA 1
ATOM 1739 C C . VAL A 1 226 ? 16.443 8.090 -1.789 1.00 56.84 226 VAL A C 1
ATOM 1741 O O . VAL A 1 226 ? 15.649 7.262 -2.242 1.00 56.84 226 VAL A O 1
ATOM 1744 N N . ILE A 1 227 ? 16.706 9.249 -2.391 1.00 56.72 227 ILE A N 1
ATOM 1745 C CA . ILE A 1 227 ? 16.204 9.618 -3.716 1.00 56.72 227 ILE A CA 1
ATOM 1746 C C . ILE A 1 227 ? 17.366 9.608 -4.688 1.00 56.72 227 ILE A C 1
ATOM 1748 O O . ILE A 1 227 ? 18.396 10.239 -4.455 1.00 56.72 227 ILE A O 1
ATOM 1752 N N . TYR A 1 228 ? 17.165 8.925 -5.801 1.00 54.66 228 TYR A N 1
ATOM 1753 C CA . TYR A 1 228 ? 18.161 8.821 -6.848 1.00 54.66 228 TYR A CA 1
ATOM 1754 C C . TYR A 1 228 ? 17.911 9.889 -7.901 1.00 54.66 228 TYR A C 1
ATOM 1756 O O . TYR A 1 228 ? 17.078 9.722 -8.782 1.00 54.66 228 TYR A O 1
ATOM 1764 N N . TYR A 1 229 ? 18.607 11.016 -7.796 1.00 42.78 229 TYR A N 1
ATOM 1765 C CA . TYR A 1 229 ? 18.512 12.078 -8.794 1.00 42.78 229 TYR A CA 1
ATOM 1766 C C . TYR A 1 229 ? 19.526 11.873 -9.921 1.00 42.78 229 TYR A C 1
ATOM 1768 O O . TYR A 1 229 ? 20.673 11.498 -9.683 1.00 42.78 229 TYR A O 1
ATOM 1776 N N . SER A 1 230 ? 19.097 12.148 -11.152 1.00 45.75 230 SER A N 1
ATOM 1777 C CA . SER A 1 230 ? 19.870 11.954 -12.380 1.00 45.75 230 SER A CA 1
ATOM 1778 C C . SER A 1 230 ? 20.870 13.076 -12.693 1.00 45.75 230 SER A C 1
ATOM 1780 O O . SER A 1 230 ? 21.584 12.958 -13.684 1.00 45.75 230 SER A O 1
ATOM 1782 N N . ASN A 1 231 ? 20.970 14.132 -11.869 1.00 37.31 231 ASN A N 1
ATOM 1783 C CA . ASN A 1 231 ? 21.972 15.193 -12.025 1.00 37.31 231 ASN A CA 1
ATOM 1784 C C . ASN A 1 231 ? 22.231 15.977 -10.725 1.00 37.31 231 ASN A C 1
ATOM 1786 O O . ASN A 1 231 ? 21.419 16.796 -10.306 1.00 37.31 231 ASN A O 1
ATOM 1790 N N . SER A 1 232 ? 23.422 15.824 -10.148 1.00 34.88 232 SER A N 1
ATOM 1791 C CA . SER A 1 232 ? 24.347 16.956 -10.024 1.00 34.88 232 SER A CA 1
ATOM 1792 C C . SER A 1 232 ? 25.761 16.401 -9.863 1.00 34.88 232 SER A C 1
ATOM 1794 O O . SER A 1 232 ? 25.977 15.467 -9.094 1.00 34.88 232 SER A O 1
ATOM 1796 N N . ALA A 1 233 ? 26.722 16.976 -10.580 1.00 31.78 233 ALA A N 1
ATOM 1797 C CA . ALA A 1 233 ? 28.150 16.680 -10.486 1.00 31.78 233 ALA A CA 1
ATOM 1798 C C . ALA A 1 233 ? 28.776 17.168 -9.156 1.00 31.78 233 ALA A C 1
ATOM 1800 O O . ALA A 1 233 ? 29.851 17.764 -9.139 1.00 31.78 233 ALA A O 1
ATOM 1801 N N . LYS A 1 234 ? 28.091 16.950 -8.029 1.00 28.00 234 LYS A N 1
ATOM 1802 C CA . LYS A 1 234 ? 28.572 17.208 -6.670 1.00 28.00 234 LYS A CA 1
ATOM 1803 C C . LYS A 1 234 ? 28.147 16.049 -5.764 1.00 28.00 234 LYS A C 1
ATOM 1805 O O . LYS A 1 234 ? 27.054 15.514 -5.951 1.00 28.00 234 LYS A O 1
ATOM 1810 N N . PRO A 1 235 ? 29.008 15.631 -4.819 1.00 30.92 235 PRO A N 1
ATOM 1811 C CA . PRO A 1 235 ? 28.789 14.439 -4.013 1.00 30.92 235 PRO A CA 1
ATOM 1812 C C . PRO A 1 235 ? 27.443 14.479 -3.290 1.00 30.92 235 PRO A C 1
ATOM 1814 O O . PRO A 1 235 ? 27.019 15.505 -2.759 1.00 30.92 235 PRO A O 1
ATOM 1817 N N . THR A 1 236 ? 26.804 13.315 -3.296 1.00 36.69 236 THR A N 1
ATOM 1818 C CA . THR A 1 236 ? 25.572 12.940 -2.615 1.00 36.69 236 THR A CA 1
ATOM 1819 C C . THR A 1 236 ? 25.510 13.554 -1.219 1.00 36.69 236 THR A C 1
ATOM 1821 O O . THR A 1 236 ? 26.249 13.152 -0.320 1.00 36.69 236 THR A O 1
ATOM 1824 N N . ARG A 1 237 ? 24.604 14.512 -1.001 1.00 31.84 237 ARG A N 1
ATOM 1825 C CA . ARG A 1 237 ? 24.233 14.892 0.361 1.00 31.84 237 ARG A CA 1
ATOM 1826 C C . ARG A 1 237 ? 23.351 13.767 0.897 1.00 31.84 237 ARG A C 1
ATOM 1828 O O . ARG A 1 237 ? 22.168 13.707 0.581 1.00 31.84 237 ARG A O 1
ATOM 1835 N N . LEU A 1 238 ? 23.921 12.874 1.709 1.00 37.59 238 LEU A N 1
ATOM 1836 C CA . LEU A 1 238 ? 23.157 12.250 2.789 1.00 37.59 238 LEU A CA 1
ATOM 1837 C C . LEU A 1 238 ? 22.586 13.415 3.597 1.00 37.59 238 LEU A C 1
ATOM 1839 O O . LEU A 1 238 ? 23.301 14.040 4.380 1.00 37.59 238 LEU A O 1
ATOM 1843 N N . THR A 1 239 ? 21.338 13.800 3.350 1.00 34.94 239 THR A N 1
ATOM 1844 C CA . THR A 1 239 ? 20.685 14.796 4.192 1.00 34.94 239 THR A CA 1
ATOM 1845 C C . THR A 1 239 ? 20.347 14.116 5.513 1.00 34.94 239 THR A C 1
ATOM 1847 O O . THR A 1 239 ? 19.222 13.677 5.722 1.00 34.94 239 THR A O 1
ATOM 1850 N N . ASN A 1 240 ? 21.326 14.055 6.416 1.00 32.03 240 ASN A N 1
ATOM 1851 C CA . ASN A 1 240 ? 21.081 14.093 7.855 1.00 32.03 240 ASN A CA 1
ATOM 1852 C C . ASN A 1 240 ? 20.687 15.532 8.235 1.00 32.03 240 ASN A C 1
ATOM 1854 O O . ASN A 1 240 ? 21.320 16.144 9.089 1.00 32.03 240 ASN A O 1
ATOM 1858 N N . GLU A 1 241 ? 19.715 16.128 7.539 1.00 27.16 241 GLU A N 1
ATOM 1859 C CA . GLU A 1 241 ? 19.122 17.374 8.015 1.00 27.16 241 GLU A CA 1
ATOM 1860 C C . GLU A 1 241 ? 18.021 17.002 9.007 1.00 27.16 241 GLU A C 1
ATOM 1862 O O . GLU A 1 241 ? 17.064 16.324 8.615 1.00 27.16 241 GLU A O 1
ATOM 1867 N N . PRO A 1 242 ? 18.132 17.416 10.282 1.00 28.84 242 PRO A N 1
ATOM 1868 C CA . PRO A 1 242 ? 16.993 17.400 11.177 1.00 28.84 242 PRO A CA 1
ATOM 1869 C C . PRO A 1 242 ? 15.909 18.262 10.534 1.00 28.84 242 PRO A C 1
ATOM 1871 O O . PRO A 1 242 ? 16.142 19.425 10.203 1.00 28.84 242 PRO A O 1
ATOM 1874 N N . GLN A 1 243 ? 14.730 17.688 10.332 1.00 33.66 243 GLN A N 1
ATOM 1875 C CA . GLN A 1 243 ? 13.553 18.466 9.977 1.00 33.66 243 GLN A CA 1
ATOM 1876 C C . GLN A 1 243 ? 13.240 19.371 11.174 1.00 33.66 243 GLN A C 1
ATOM 1878 O O . GLN A 1 243 ? 12.685 18.913 12.169 1.00 33.66 243 GLN A O 1
ATOM 1883 N N . VAL A 1 244 ? 13.619 20.647 11.099 1.00 34.84 244 VAL A N 1
ATOM 1884 C CA . VAL A 1 244 ? 12.966 21.679 11.906 1.00 34.84 244 VAL A CA 1
ATOM 1885 C C . VAL A 1 244 ? 11.583 21.862 11.288 1.00 34.84 244 VAL A C 1
ATOM 1887 O O . VAL A 1 244 ? 11.466 22.034 10.073 1.00 34.84 244 VAL A O 1
ATOM 1890 N N . GLY A 1 245 ? 10.540 21.752 12.113 1.00 32.41 245 GLY A N 1
ATOM 1891 C CA . GLY A 1 245 ? 9.157 22.007 11.713 1.00 32.41 245 GLY A CA 1
ATOM 1892 C C . GLY A 1 245 ? 8.978 23.401 11.093 1.00 32.41 245 GLY A C 1
ATOM 1893 O O . GLY A 1 245 ? 9.916 24.199 11.071 1.00 32.41 245 GLY A O 1
ATOM 1894 N N . PRO A 1 246 ? 7.787 23.725 10.564 1.00 31.52 246 PRO A N 1
ATOM 1895 C CA . PRO A 1 246 ? 7.561 24.990 9.876 1.00 31.52 246 PRO A CA 1
ATOM 1896 C C . PRO A 1 246 ? 7.862 26.163 10.816 1.00 31.52 246 PRO A C 1
ATOM 1898 O O . PRO A 1 246 ? 7.068 26.488 11.699 1.00 31.52 246 PRO A O 1
ATOM 1901 N N . SER A 1 247 ? 9.008 26.819 10.624 1.00 33.56 247 SER A N 1
ATOM 1902 C CA . SER A 1 247 ? 9.282 28.083 11.288 1.00 33.56 247 SER A CA 1
ATOM 1903 C C . SER A 1 247 ? 8.365 29.133 10.664 1.00 33.56 247 SER A C 1
ATOM 1905 O O . SER A 1 247 ? 8.303 29.311 9.444 1.00 33.56 247 SER A O 1
ATOM 1907 N N . LYS A 1 248 ? 7.586 29.807 11.514 1.00 37.53 248 LYS A N 1
ATOM 1908 C CA . LYS A 1 248 ? 6.805 30.985 11.136 1.00 37.53 248 LYS A CA 1
ATOM 1909 C C . LYS A 1 248 ? 7.780 32.111 10.796 1.00 37.53 248 LYS A C 1
ATOM 1911 O O . LYS A 1 248 ? 8.095 32.935 11.648 1.00 37.53 248 LYS A O 1
ATOM 1916 N N . LEU A 1 249 ? 8.262 32.154 9.561 1.00 33.06 249 LEU A N 1
ATOM 1917 C CA . LEU A 1 249 ? 8.839 33.369 9.001 1.00 33.06 249 LEU A CA 1
ATOM 1918 C C . LEU A 1 249 ? 7.796 34.007 8.077 1.00 33.06 249 LEU A C 1
ATOM 1920 O O . LEU A 1 249 ? 7.252 33.320 7.209 1.00 33.06 249 LEU A O 1
ATOM 1924 N N . PRO A 1 250 ? 7.456 35.292 8.280 1.00 29.92 250 PRO A N 1
ATOM 1925 C CA . PRO A 1 250 ? 6.438 35.955 7.483 1.00 29.92 250 PRO A CA 1
ATOM 1926 C C . PRO A 1 250 ? 6.891 36.035 6.024 1.00 29.92 250 PRO A C 1
ATOM 1928 O O . PRO A 1 250 ? 7.965 36.548 5.708 1.00 29.92 250 PRO A O 1
ATOM 1931 N N . ILE A 1 251 ? 6.043 35.527 5.132 1.00 30.31 251 ILE A N 1
ATOM 1932 C CA . ILE A 1 251 ? 6.178 35.671 3.685 1.00 30.31 251 ILE A CA 1
ATOM 1933 C C . ILE A 1 251 ? 6.078 37.168 3.367 1.00 30.31 251 ILE A C 1
ATOM 1935 O O . ILE A 1 251 ? 5.004 37.760 3.471 1.00 30.31 251 ILE A O 1
ATOM 1939 N N . LYS A 1 252 ? 7.195 37.794 2.983 1.00 28.16 252 LYS A N 1
ATOM 1940 C CA . LYS A 1 252 ? 7.171 39.097 2.308 1.00 28.16 252 LYS A CA 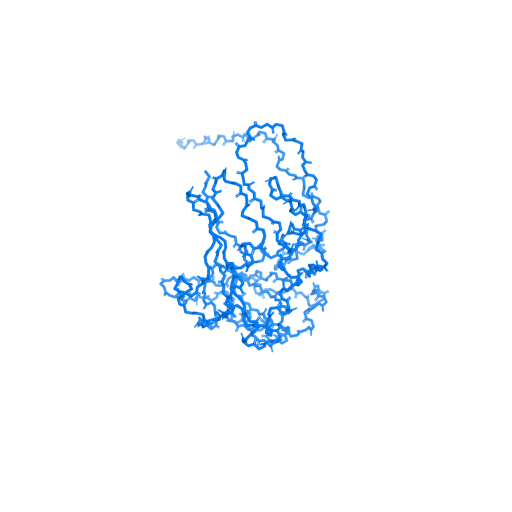1
ATOM 1941 C C . LYS A 1 252 ? 6.612 38.878 0.903 1.00 28.16 252 LYS A C 1
ATOM 1943 O O . LYS A 1 252 ? 7.248 38.225 0.080 1.00 28.16 252 LYS A O 1
ATOM 1948 N N . ALA A 1 253 ? 5.422 39.412 0.648 1.00 27.36 253 ALA A N 1
ATOM 1949 C CA . ALA A 1 253 ? 4.869 39.519 -0.693 1.00 27.36 253 ALA A CA 1
ATOM 1950 C C . ALA A 1 253 ? 5.780 40.422 -1.539 1.00 27.36 253 ALA A C 1
ATOM 1952 O O . ALA A 1 253 ? 6.003 41.582 -1.191 1.00 27.36 253 ALA A O 1
ATOM 1953 N N . ILE A 1 254 ? 6.323 39.885 -2.631 1.00 28.00 254 ILE A N 1
ATOM 1954 C CA . ILE A 1 254 ? 6.971 40.680 -3.672 1.00 28.00 254 ILE A CA 1
ATOM 1955 C C . ILE A 1 254 ? 5.866 41.057 -4.656 1.00 28.00 254 ILE A C 1
ATOM 1957 O O . ILE A 1 254 ? 5.346 40.212 -5.380 1.00 28.00 254 ILE A O 1
ATOM 1961 N N . HIS A 1 255 ? 5.465 42.323 -4.608 1.00 26.14 255 HIS A N 1
ATOM 1962 C CA . HIS A 1 255 ? 4.592 42.951 -5.589 1.00 26.14 255 HIS A CA 1
ATOM 1963 C C . HIS A 1 255 ? 5.437 43.201 -6.847 1.00 26.14 255 HIS A C 1
ATOM 1965 O O . HIS A 1 255 ? 6.361 44.009 -6.805 1.00 26.14 255 HIS A O 1
ATOM 1971 N N . THR A 1 256 ? 5.167 42.507 -7.951 1.00 29.34 256 THR A N 1
ATOM 1972 C CA . THR A 1 256 ? 5.708 42.882 -9.266 1.00 29.34 256 THR A CA 1
ATOM 1973 C C . THR A 1 256 ? 4.725 43.831 -9.931 1.00 29.34 256 THR A C 1
ATOM 1975 O O . THR A 1 256 ? 3.654 43.418 -10.371 1.00 29.34 256 THR A O 1
ATOM 1978 N N . THR A 1 257 ? 5.077 45.111 -9.961 1.00 30.88 257 THR A N 1
ATOM 1979 C CA . THR A 1 257 ? 4.523 46.093 -10.893 1.00 30.88 257 THR A CA 1
ATOM 1980 C C . THR A 1 257 ? 5.610 46.418 -11.901 1.00 30.88 257 THR A C 1
ATOM 1982 O O . THR A 1 257 ? 6.519 47.178 -11.583 1.00 30.88 257 THR A O 1
ATOM 1985 N N . GLU A 1 258 ? 5.504 45.865 -13.100 1.00 31.14 258 GLU A N 1
ATOM 1986 C CA . GLU A 1 258 ? 6.034 46.510 -14.296 1.00 31.14 258 GLU A CA 1
ATOM 1987 C C . GLU A 1 258 ? 4.852 46.649 -15.252 1.00 31.14 258 GLU A C 1
ATOM 1989 O O . GLU A 1 258 ? 4.273 45.670 -15.720 1.00 31.14 258 GLU A O 1
ATOM 1994 N N . MET A 1 259 ? 4.404 47.898 -15.379 1.00 29.47 259 MET A N 1
ATOM 1995 C CA . MET A 1 259 ? 3.543 48.359 -16.453 1.00 29.47 259 MET A CA 1
ATOM 1996 C C . MET A 1 259 ? 4.450 48.665 -17.638 1.00 29.47 259 MET A C 1
ATOM 1998 O O . MET A 1 259 ? 5.363 49.480 -17.511 1.00 29.47 259 MET A O 1
ATOM 2002 N N . ASP A 1 260 ? 4.157 48.042 -18.771 1.00 35.19 260 ASP A N 1
ATOM 2003 C CA . ASP A 1 260 ? 4.602 48.512 -20.074 1.00 35.19 260 ASP A CA 1
ATOM 2004 C C . ASP A 1 260 ? 3.988 49.893 -20.358 1.00 35.19 260 ASP A C 1
ATOM 2006 O O . ASP A 1 260 ? 2.765 50.059 -20.294 1.00 35.19 260 ASP A O 1
ATOM 2010 N N . SER A 1 261 ? 4.825 50.865 -20.723 1.00 33.78 261 SER A N 1
ATOM 2011 C CA . SER A 1 261 ? 4.418 51.992 -21.566 1.00 33.78 261 SER A CA 1
ATOM 2012 C C . SER A 1 261 ? 5.622 52.647 -22.251 1.00 33.78 261 SER A C 1
ATOM 2014 O O . SER A 1 261 ? 6.524 53.121 -21.560 1.00 33.78 261 SER A O 1
ATOM 2016 N N . GLU A 1 262 ? 5.491 52.726 -23.582 1.00 35.75 262 GLU A N 1
ATOM 2017 C CA . GLU A 1 262 ? 6.261 53.456 -24.615 1.00 35.75 262 GLU A CA 1
ATOM 2018 C C . GLU A 1 262 ? 7.569 52.846 -25.142 1.00 35.75 262 GLU A C 1
ATOM 2020 O O . GLU A 1 262 ? 8.594 52.812 -24.430 1.00 35.75 262 GLU A O 1
#

Sequence (262 aa):
MSSKAIREFDAKLPLPCWLPCAPAYAGTKPVTSTFVYPTPKVVQTPRDSDTNTATPDTQLPPFLTEKLVAKPDQLIKRRGKAGLLSLNKGWDESKAWIFGHGGKPVQVESATGTLNNFIVGPFLPHPSNTEYYICTNSQREGDEILFTHEGGVDIGDVYARAARLTITVNAPFPPRADVKSNLLAAIPAVKLAKFSKLGECVPMKVRQMQEDGHEDEHLPPLPPRVIYYSNSAKPTRLTNEPQVGPSKLPIKAIHTTEMDSE